Protein AF-0000000077116363 (afdb_homodimer)

Structure (mmCIF, N/CA/C/O backbone):
data_AF-0000000077116363-model_v1
#
loop_
_entity.id
_entity.type
_entity.pdbx_description
1 polymer 'DUF1772-domain-containing protein'
#
loop_
_atom_site.group_PDB
_atom_site.id
_atom_site.type_symbol
_atom_site.label_atom_id
_atom_site.label_alt_id
_atom_site.label_comp_id
_atom_site.label_asym_id
_atom_site.label_entity_id
_atom_site.label_seq_id
_atom_site.pdbx_PDB_ins_code
_atom_site.Cartn_x
_atom_site.Cartn_y
_atom_site.Cartn_z
_atom_site.occupancy
_atom_site.B_iso_or_equiv
_atom_site.auth_seq_id
_atom_site.auth_comp_id
_atom_site.auth_asym_id
_atom_site.auth_atom_id
_atom_site.pdbx_PDB_model_num
ATOM 1 N N . MET A 1 1 ? 3.951 34.719 5.312 1 43.94 1 MET A N 1
ATOM 2 C CA . MET A 1 1 ? 2.664 34.031 5.398 1 43.94 1 MET A CA 1
ATOM 3 C C . MET A 1 1 ? 2.502 33.031 4.254 1 43.94 1 MET A C 1
ATOM 5 O O . MET A 1 1 ? 2.084 31.906 4.473 1 43.94 1 MET A O 1
ATOM 9 N N . SER A 1 2 ? 2.832 33.5 2.879 1 48.09 2 SER A N 1
ATOM 10 C CA . SER A 1 2 ? 2.672 32.719 1.649 1 48.09 2 SER A CA 1
ATOM 11 C C . SER A 1 2 ? 3.658 31.562 1.592 1 48.09 2 SER A C 1
ATOM 13 O O . SER A 1 2 ? 3.285 30.453 1.234 1 48.09 2 SER A O 1
ATOM 15 N N . ASP A 1 3 ? 4.918 31.812 2.061 1 57.94 3 ASP A N 1
ATOM 16 C CA . ASP A 1 3 ? 5.965 30.797 2.041 1 57.94 3 ASP A CA 1
ATOM 17 C C . ASP A 1 3 ? 5.641 29.656 3 1 57.94 3 ASP A C 1
ATOM 19 O O . ASP A 1 3 ? 5.965 28.5 2.729 1 57.94 3 ASP A O 1
ATOM 23 N N . SER A 1 4 ? 4.656 30.016 3.807 1 80.69 4 SER A N 1
ATOM 24 C CA . SER A 1 4 ? 4.32 29.016 4.809 1 80.69 4 SER A CA 1
ATOM 25 C C . SER A 1 4 ? 3.287 28.031 4.277 1 80.69 4 SER A C 1
ATOM 27 O O . SER A 1 4 ? 3.398 26.828 4.504 1 80.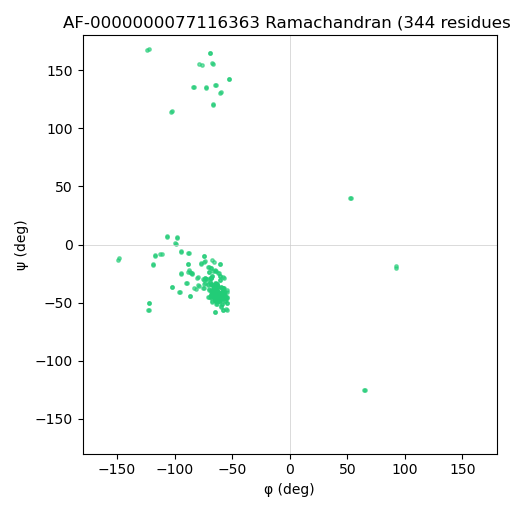69 4 SER A O 1
ATOM 29 N N . LEU A 1 5 ? 2.545 28.641 3.223 1 84.88 5 LEU A N 1
ATOM 30 C CA . LEU A 1 5 ? 1.514 27.766 2.676 1 84.88 5 LEU A CA 1
ATOM 31 C C . LEU A 1 5 ? 2.109 26.781 1.669 1 84.88 5 LEU A C 1
ATOM 33 O O . LEU A 1 5 ? 1.707 25.625 1.615 1 84.88 5 LEU A O 1
ATOM 37 N N . ILE A 1 6 ? 3.074 27.344 0.894 1 90.44 6 ILE A N 1
ATOM 38 C CA . ILE A 1 6 ? 3.725 26.5 -0.103 1 90.44 6 ILE A CA 1
ATOM 39 C C . ILE A 1 6 ? 4.48 25.359 0.592 1 90.44 6 ILE A C 1
ATOM 41 O O . ILE A 1 6 ? 4.359 24.203 0.207 1 90.44 6 ILE A O 1
ATOM 45 N N . VAL A 1 7 ? 5.176 25.672 1.621 1 92.81 7 VAL A N 1
ATOM 46 C CA . VAL A 1 7 ? 5.965 24.688 2.346 1 92.81 7 VAL A CA 1
ATOM 47 C C . VAL A 1 7 ? 5.035 23.656 2.986 1 92.81 7 VAL A C 1
ATOM 49 O O . VAL A 1 7 ? 5.293 22.453 2.924 1 92.81 7 VAL A O 1
ATOM 52 N N . LYS A 1 8 ? 3.943 24.109 3.52 1 92.94 8 LYS A N 1
ATOM 53 C CA . LYS A 1 8 ? 2.982 23.203 4.148 1 92.94 8 LYS A CA 1
ATOM 54 C C . LYS A 1 8 ? 2.344 22.281 3.121 1 92.94 8 LYS A C 1
ATOM 56 O O . LYS A 1 8 ? 2.168 21.094 3.381 1 92.94 8 LYS A O 1
ATOM 61 N N . SER A 1 9 ? 2.059 22.828 1.977 1 94.56 9 SER A N 1
ATOM 62 C CA . SER A 1 9 ? 1.445 22.016 0.923 1 94.56 9 SER A CA 1
ATOM 63 C C . SER A 1 9 ? 2.416 20.969 0.391 1 94.56 9 SER A C 1
ATOM 65 O O . SER A 1 9 ? 2.033 19.828 0.168 1 94.56 9 SER A O 1
ATOM 67 N N . VAL A 1 10 ? 3.615 21.375 0.184 1 96.38 10 VAL A N 1
ATOM 68 C CA . VAL A 1 10 ? 4.645 20.453 -0.289 1 96.38 10 VAL A CA 1
ATOM 69 C C . VAL A 1 10 ? 4.867 19.359 0.745 1 96.38 10 VAL A C 1
ATOM 71 O O . VAL A 1 10 ? 4.867 18.172 0.406 1 96.38 10 VAL A O 1
ATOM 74 N N . ALA A 1 11 ? 4.996 19.766 1.984 1 96.06 11 ALA A N 1
ATOM 75 C CA . ALA A 1 11 ? 5.199 18.797 3.059 1 96.06 11 ALA A CA 1
ATOM 76 C C . ALA A 1 11 ? 4.008 17.844 3.17 1 96.06 11 ALA A C 1
ATOM 78 O O . ALA A 1 11 ? 4.188 16.641 3.328 1 96.06 11 ALA A O 1
ATOM 79 N N . GLY A 1 12 ? 2.834 18.406 3.082 1 96.12 12 GLY A N 1
ATOM 80 C CA . GLY A 1 12 ? 1.642 17.578 3.131 1 96.12 12 GLY A CA 1
ATOM 81 C C . GLY A 1 12 ? 1.588 16.547 2.02 1 96.12 12 GLY A C 1
ATOM 82 O O . GLY A 1 12 ? 1.241 15.383 2.26 1 96.12 12 GLY A O 1
ATOM 83 N N . THR A 1 13 ? 1.919 16.953 0.844 1 97.44 13 THR A N 1
ATOM 84 C CA . THR A 1 13 ? 1.944 16.047 -0.296 1 97.44 13 THR A CA 1
ATOM 85 C C . THR A 1 13 ? 2.98 14.945 -0.085 1 97.44 13 THR A C 1
ATOM 87 O O . THR A 1 13 ? 2.707 13.773 -0.346 1 97.44 13 THR A O 1
ATOM 90 N N . CYS A 1 14 ? 4.113 15.32 0.413 1 98.44 14 CYS A N 1
ATOM 91 C CA . CYS A 1 14 ? 5.18 14.352 0.625 1 98.44 14 CYS A CA 1
ATOM 92 C C . CYS A 1 14 ? 4.809 13.367 1.728 1 98.44 14 CYS A C 1
ATOM 94 O O . CYS A 1 14 ? 5.188 12.195 1.672 1 98.44 14 CYS A O 1
ATOM 96 N N . ILE A 1 15 ? 4.094 13.812 2.695 1 98.25 15 ILE A N 1
ATOM 97 C CA . ILE A 1 15 ? 3.588 12.93 3.738 1 98.25 15 ILE A CA 1
ATOM 98 C C . ILE A 1 15 ? 2.66 11.883 3.123 1 98.25 15 ILE A C 1
ATOM 100 O O . ILE A 1 15 ? 2.754 10.695 3.445 1 98.25 15 ILE A O 1
ATOM 104 N N . THR A 1 16 ? 1.828 12.32 2.219 1 98.38 16 THR A N 1
ATOM 105 C CA . THR A 1 16 ? 0.95 11.414 1.49 1 98.38 16 THR A CA 1
ATOM 106 C C . THR A 1 16 ? 1.761 10.359 0.741 1 98.38 16 THR A C 1
ATOM 108 O O . THR A 1 16 ? 1.472 9.164 0.833 1 98.38 16 THR A O 1
ATOM 111 N N . PHE A 1 17 ? 2.779 10.82 0.066 1 98.5 17 PHE A N 1
ATOM 112 C CA . PHE A 1 17 ? 3.646 9.898 -0.653 1 98.5 17 PHE A CA 1
ATOM 113 C C . PHE A 1 17 ? 4.242 8.867 0.296 1 98.5 17 PHE A C 1
ATOM 115 O O . PHE A 1 17 ? 4.258 7.672 -0.01 1 98.5 17 PHE A O 1
ATOM 122 N N . SER A 1 18 ? 4.699 9.32 1.395 1 98.75 18 SER A N 1
ATOM 123 C CA . SER A 1 18 ? 5.379 8.453 2.355 1 98.75 18 SER A CA 1
ATOM 124 C C . SER A 1 18 ? 4.473 7.316 2.816 1 98.75 18 SER A C 1
ATOM 126 O O . SER A 1 18 ? 4.883 6.156 2.828 1 98.75 18 SER A O 1
ATOM 128 N N . PHE A 1 19 ? 3.258 7.605 3.102 1 98.69 19 PHE A N 1
ATOM 129 C CA . PHE A 1 19 ? 2.418 6.57 3.697 1 98.69 19 PHE A CA 1
ATOM 130 C C . PHE A 1 19 ? 1.791 5.695 2.621 1 98.69 19 PHE A C 1
ATOM 132 O O . PHE A 1 19 ? 1.505 4.52 2.857 1 98.69 19 PHE A O 1
ATOM 139 N N . ILE A 1 20 ? 1.629 6.203 1.376 1 98.56 20 ILE A N 1
ATOM 140 C CA . ILE A 1 20 ? 1.273 5.34 0.253 1 98.56 20 ILE A CA 1
ATOM 141 C C . ILE A 1 20 ? 2.373 4.309 0.026 1 98.56 20 ILE A C 1
ATOM 143 O O . ILE A 1 20 ? 2.09 3.123 -0.173 1 98.56 20 ILE A O 1
ATOM 147 N N . LEU A 1 21 ? 3.615 4.785 0.098 1 98.44 21 LEU A N 1
ATOM 148 C CA . LEU A 1 21 ? 4.75 3.883 -0.065 1 98.44 21 LEU A CA 1
ATOM 149 C C . LEU A 1 21 ? 4.773 2.834 1.041 1 98.44 21 LEU A C 1
ATOM 151 O O . LEU A 1 21 ? 5.07 1.664 0.786 1 98.44 21 LEU A O 1
ATOM 155 N N . ALA A 1 22 ? 4.473 3.24 2.238 1 98.19 22 ALA A N 1
ATOM 156 C CA . ALA A 1 22 ? 4.422 2.295 3.352 1 98.19 22 ALA A CA 1
ATOM 157 C C . ALA A 1 22 ? 3.365 1.22 3.111 1 98.19 22 ALA A C 1
ATOM 159 O O . ALA A 1 22 ? 3.605 0.037 3.369 1 98.19 22 ALA A O 1
ATOM 160 N N . GLY A 1 23 ? 2.189 1.608 2.629 1 97.44 23 GLY A N 1
ATOM 161 C CA . GLY A 1 23 ? 1.148 0.644 2.309 1 97.44 23 GLY A CA 1
ATOM 162 C C . GLY A 1 23 ? 1.577 -0.374 1.27 1 97.44 23 GLY A C 1
ATOM 163 O O . GLY A 1 23 ? 1.266 -1.561 1.391 1 97.44 23 GLY A O 1
ATOM 164 N N . ASN A 1 24 ? 2.234 0.146 0.275 1 97.25 24 ASN A N 1
ATOM 165 C CA . ASN A 1 24 ? 2.768 -0.75 -0.746 1 97.25 24 ASN A CA 1
ATOM 166 C C . ASN A 1 24 ? 3.754 -1.753 -0.153 1 97.25 24 ASN A C 1
ATOM 168 O O . ASN A 1 24 ? 3.688 -2.947 -0.453 1 97.25 24 ASN A O 1
ATOM 172 N N . ALA A 1 25 ? 4.664 -1.234 0.645 1 97.06 25 ALA A N 1
ATOM 173 C CA . ALA A 1 25 ? 5.711 -2.086 1.201 1 97.06 25 ALA A CA 1
ATOM 174 C C . ALA A 1 25 ? 5.121 -3.162 2.107 1 97.06 25 ALA A C 1
ATOM 176 O O . ALA A 1 25 ? 5.535 -4.324 2.055 1 97.06 25 ALA A O 1
ATOM 177 N N . ILE A 1 26 ? 4.164 -2.824 2.887 1 97 26 ILE A N 1
ATOM 178 C CA . ILE A 1 26 ? 3.486 -3.789 3.742 1 97 26 ILE A CA 1
ATOM 179 C C . ILE A 1 26 ? 2.822 -4.863 2.885 1 97 26 ILE A C 1
ATOM 181 O O . ILE A 1 26 ? 2.988 -6.059 3.137 1 97 26 ILE A O 1
ATOM 185 N N . THR A 1 27 ? 2.127 -4.434 1.905 1 96.75 27 THR A N 1
ATOM 186 C CA . THR A 1 27 ? 1.36 -5.34 1.059 1 96.75 27 THR A CA 1
ATOM 187 C C . THR A 1 27 ? 2.285 -6.305 0.323 1 96.75 27 THR A C 1
ATOM 189 O O . THR A 1 27 ? 2.014 -7.508 0.26 1 96.75 27 THR A O 1
ATOM 192 N N . GLN A 1 28 ? 3.367 -5.781 -0.164 1 96.88 28 GLN A N 1
ATOM 193 C CA . GLN A 1 28 ? 4.273 -6.617 -0.944 1 96.88 28 GLN A CA 1
ATOM 194 C C . GLN A 1 28 ? 4.941 -7.672 -0.066 1 96.88 28 GLN A C 1
ATOM 196 O O . GLN A 1 28 ? 4.977 -8.852 -0.42 1 96.88 28 GLN A O 1
ATOM 201 N N . SER A 1 29 ? 5.391 -7.293 1.122 1 97.44 29 SER A N 1
ATOM 202 C CA . SER A 1 29 ? 6.172 -8.203 1.955 1 97.44 29 SER A CA 1
ATOM 203 C C . SER A 1 29 ? 5.27 -9.188 2.693 1 97.44 29 SER A C 1
ATOM 205 O O . SER A 1 29 ? 5.66 -10.328 2.939 1 97.44 29 SER A O 1
ATOM 207 N N . TYR A 1 30 ? 4.074 -8.789 2.955 1 96.81 30 TYR A N 1
ATOM 208 C CA . TYR A 1 30 ? 3.314 -9.617 3.889 1 96.81 30 TYR A CA 1
ATOM 209 C C . TYR A 1 30 ? 2.08 -10.203 3.215 1 96.81 30 TYR A C 1
ATOM 211 O O . TYR A 1 30 ? 1.384 -11.039 3.801 1 96.81 30 TYR A O 1
ATOM 219 N N . MET A 1 31 ? 1.762 -9.781 2.045 1 96.5 31 MET A N 1
ATOM 220 C CA . MET A 1 31 ? 0.615 -10.344 1.338 1 96.5 31 MET A CA 1
ATOM 221 C C . MET A 1 31 ? 1.032 -10.906 -0.017 1 96.5 31 MET A C 1
ATOM 223 O O . MET A 1 31 ? 0.902 -12.102 -0.265 1 96.5 31 MET A O 1
ATOM 227 N N . THR A 1 32 ? 1.656 -10.07 -0.873 1 97 32 THR A N 1
ATOM 228 C CA . THR A 1 32 ? 1.957 -10.445 -2.248 1 97 32 THR A CA 1
ATOM 229 C C . THR A 1 32 ? 2.963 -11.594 -2.285 1 97 32 THR A C 1
ATOM 231 O O . THR A 1 32 ? 2.672 -12.664 -2.82 1 97 32 THR A O 1
ATOM 234 N N . VAL A 1 33 ? 4.129 -11.406 -1.691 1 97.88 33 VAL A N 1
ATOM 235 C CA . VAL A 1 33 ? 5.195 -12.398 -1.802 1 97.88 33 VAL A CA 1
ATOM 236 C C . VAL A 1 33 ? 4.754 -13.703 -1.142 1 97.88 33 VAL A C 1
ATOM 238 O O . VAL A 1 33 ? 4.867 -14.781 -1.739 1 97.88 33 VAL A O 1
ATOM 241 N N . PRO A 1 34 ? 4.176 -13.648 0.05 1 97.5 34 PRO A N 1
ATOM 242 C CA . PRO A 1 34 ? 3.691 -14.906 0.624 1 97.5 34 PRO A CA 1
ATOM 243 C C . PRO A 1 34 ? 2.676 -15.609 -0.274 1 97.5 34 PRO A C 1
ATOM 245 O O . PRO A 1 34 ? 2.67 -16.844 -0.358 1 97.5 34 PRO A O 1
ATOM 248 N N . SER A 1 35 ? 1.832 -14.898 -0.929 1 97.5 35 SER A N 1
ATOM 249 C CA . SER A 1 35 ? 0.84 -15.516 -1.806 1 97.5 35 SER A CA 1
ATOM 250 C C . SER A 1 35 ? 1.503 -16.203 -2.99 1 97.5 35 SER A C 1
ATOM 252 O O . SER A 1 35 ? 1.078 -17.297 -3.398 1 97.5 35 SER A O 1
ATOM 254 N N . LEU A 1 36 ? 2.529 -15.648 -3.508 1 97.94 36 LEU A N 1
ATOM 255 C CA . LEU A 1 36 ? 3.23 -16.219 -4.648 1 97.94 36 LEU A CA 1
ATOM 256 C C . LEU A 1 36 ? 3.977 -17.484 -4.242 1 97.94 36 LEU A C 1
ATOM 258 O O . LEU A 1 36 ? 4.195 -18.375 -5.07 1 97.94 36 LEU A O 1
ATOM 262 N N . LEU A 1 37 ? 4.285 -17.594 -2.947 1 98.12 37 LEU A N 1
ATOM 263 C CA . LEU A 1 37 ? 5.156 -18.672 -2.502 1 98.12 37 LEU A CA 1
ATOM 264 C C . LEU A 1 37 ? 4.355 -19.75 -1.766 1 98.12 37 LEU A C 1
ATOM 266 O O . LEU A 1 37 ? 4.93 -20.688 -1.213 1 98.12 37 LEU A O 1
ATOM 270 N N . VAL A 1 38 ? 3.1 -19.562 -1.795 1 97.25 38 VAL A N 1
ATOM 271 C CA . VAL A 1 38 ? 2.279 -20.516 -1.049 1 97.25 38 VAL A CA 1
ATOM 272 C C . VAL A 1 38 ? 2.504 -21.922 -1.587 1 97.25 38 VAL A C 1
ATOM 274 O O . VAL A 1 38 ? 2.539 -22.141 -2.801 1 97.25 38 VAL A O 1
ATOM 277 N N . ASP A 1 39 ? 2.766 -22.938 -0.727 1 96.25 39 ASP A N 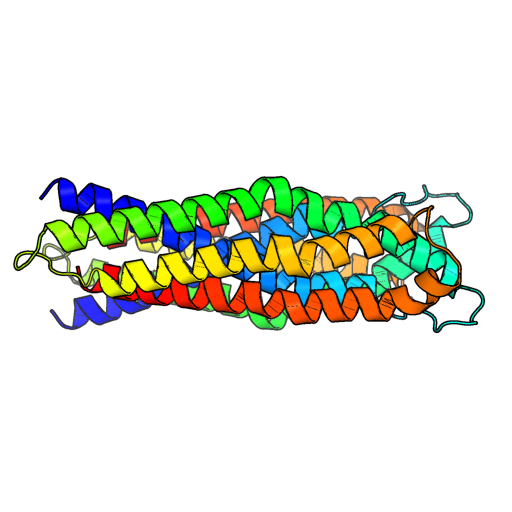1
ATOM 278 C CA . ASP A 1 39 ? 2.965 -24.344 -1.073 1 96.25 39 ASP A CA 1
ATOM 279 C C . ASP A 1 39 ? 4.023 -24.484 -2.164 1 96.25 39 ASP A C 1
ATOM 281 O O . ASP A 1 39 ? 3.84 -25.266 -3.109 1 96.25 39 ASP A O 1
ATOM 285 N N . PHE A 1 40 ? 5.027 -23.75 -2.082 1 97.62 40 PHE A N 1
ATOM 286 C CA . PHE A 1 40 ? 6.09 -23.797 -3.08 1 97.62 40 PHE A CA 1
ATOM 287 C C . PHE A 1 40 ? 6.82 -25.141 -3.018 1 97.62 40 PHE A C 1
ATOM 289 O O . PHE A 1 40 ? 7.391 -25.484 -1.981 1 97.62 40 PHE A O 1
ATOM 296 N N . PRO A 1 41 ? 6.836 -25.891 -4.07 1 96.94 41 PRO A N 1
ATOM 297 C CA . PRO A 1 41 ? 7.492 -27.203 -4.043 1 96.94 41 PRO A CA 1
ATOM 298 C C . PRO A 1 41 ? 9 -27.094 -3.82 1 96.94 41 PRO A C 1
ATOM 300 O O . PRO A 1 41 ? 9.648 -26.203 -4.363 1 96.94 41 PRO A O 1
ATOM 303 N N . PRO A 1 42 ? 9.5 -27.953 -2.988 1 96.06 42 PRO A N 1
ATOM 304 C CA . PRO A 1 42 ? 10.945 -27.906 -2.742 1 96.06 42 PRO A CA 1
ATOM 305 C C . PRO A 1 42 ? 11.773 -28.297 -3.963 1 96.06 42 PRO A C 1
ATOM 307 O O . PRO A 1 42 ? 11.273 -29 -4.852 1 96.06 42 PRO A O 1
ATOM 310 N N . PRO A 1 43 ? 12.992 -27.812 -3.986 1 95 43 PRO A N 1
ATOM 311 C CA . PRO A 1 43 ? 13.875 -28.219 -5.078 1 95 43 PRO A CA 1
ATOM 312 C C . PRO A 1 43 ? 13.969 -29.734 -5.23 1 95 43 PRO A C 1
ATOM 314 O O . PRO A 1 43 ? 14.008 -30.469 -4.23 1 95 43 PRO A O 1
ATOM 317 N N . GLY A 1 44 ? 14.031 -30.219 -6.406 1 92.12 44 GLY A N 1
ATOM 318 C CA . GLY A 1 44 ? 14.117 -31.656 -6.66 1 92.12 44 GLY A CA 1
ATOM 319 C C . GLY A 1 44 ? 12.758 -32.312 -6.867 1 92.12 44 GLY A C 1
ATOM 320 O O . GLY A 1 44 ? 12.664 -33.406 -7.414 1 92.12 44 GLY A O 1
ATOM 321 N N . SER A 1 45 ? 11.68 -31.609 -6.406 1 94.38 45 SER A N 1
ATOM 322 C CA . SER A 1 45 ? 10.336 -32.156 -6.613 1 94.38 45 SER A CA 1
ATOM 323 C C . SER A 1 45 ? 9.859 -31.906 -8.047 1 94.38 45 SER A C 1
ATOM 325 O O . SER A 1 45 ? 10.359 -31.016 -8.727 1 94.38 45 SER A O 1
ATOM 327 N N . PRO A 1 46 ? 8.953 -32.688 -8.586 1 92.69 46 PRO A N 1
ATOM 328 C CA . PRO A 1 46 ? 8.523 -32.656 -9.984 1 92.69 46 PRO A CA 1
ATOM 329 C C . PRO A 1 46 ? 7.914 -31.312 -10.367 1 92.69 46 PRO A C 1
ATOM 331 O O . PRO A 1 46 ? 8.07 -30.859 -11.508 1 92.69 46 PRO A O 1
ATOM 334 N N . ASP A 1 47 ? 7.293 -30.625 -9.461 1 93.88 47 ASP A N 1
ATOM 335 C CA . ASP A 1 47 ? 6.559 -29.406 -9.828 1 93.88 47 ASP A CA 1
ATOM 336 C C . ASP A 1 47 ? 7.383 -28.156 -9.523 1 93.88 47 ASP A C 1
ATOM 338 O O . ASP A 1 47 ? 6.938 -27.047 -9.781 1 93.88 47 ASP A O 1
ATOM 342 N N . HIS A 1 48 ? 8.562 -28.312 -9.039 1 96.38 48 HIS A N 1
ATOM 343 C CA . HIS A 1 48 ? 9.352 -27.172 -8.586 1 96.38 48 HIS A CA 1
ATOM 344 C C . HIS A 1 48 ? 9.695 -26.234 -9.75 1 96.38 48 HIS A C 1
ATOM 346 O O . HIS A 1 48 ? 9.5 -25.031 -9.664 1 96.38 48 HIS A O 1
ATOM 352 N N . LYS A 1 49 ? 10.188 -26.844 -10.805 1 95.69 49 LYS A N 1
ATOM 353 C CA . LYS A 1 49 ? 10.602 -26.047 -11.961 1 95.69 49 LYS A CA 1
ATOM 354 C C . LYS A 1 49 ? 9.438 -25.25 -12.523 1 95.69 49 LYS A C 1
ATOM 356 O O . LYS A 1 49 ? 9.586 -24.062 -12.828 1 95.69 49 LYS A O 1
ATOM 361 N N . THR A 1 50 ? 8.305 -25.906 -12.641 1 94.62 50 THR A N 1
ATOM 362 C CA . THR A 1 50 ? 7.125 -25.234 -13.188 1 94.62 50 THR A CA 1
ATOM 363 C C . THR A 1 50 ? 6.707 -24.062 -12.305 1 94.62 50 THR A C 1
ATOM 365 O O . THR A 1 50 ? 6.406 -22.984 -12.812 1 94.62 50 THR A O 1
ATOM 368 N N . ARG A 1 51 ? 6.758 -24.266 -11.055 1 96.75 51 ARG A N 1
ATOM 369 C CA . ARG A 1 51 ? 6.359 -23.219 -10.117 1 96.75 51 ARG A CA 1
ATOM 370 C C . ARG A 1 51 ? 7.375 -22.078 -10.109 1 96.75 51 ARG A C 1
ATOM 372 O O . ARG A 1 51 ? 7 -20.906 -10.008 1 96.75 51 ARG A O 1
ATOM 379 N N . ALA A 1 52 ? 8.617 -22.406 -10.188 1 97.94 52 ALA A N 1
ATOM 380 C CA . ALA A 1 52 ? 9.656 -21.375 -10.234 1 97.94 52 ALA A CA 1
ATOM 381 C C . ALA A 1 52 ? 9.531 -20.531 -11.492 1 97.94 52 ALA A C 1
ATOM 383 O O . ALA A 1 52 ? 9.672 -19.297 -11.43 1 97.94 52 ALA A O 1
ATOM 384 N N . ARG A 1 53 ? 9.281 -21.125 -12.578 1 97.06 53 ARG A N 1
ATOM 385 C CA . ARG A 1 53 ? 9.109 -20.391 -13.836 1 97.06 53 ARG A CA 1
ATOM 386 C C . ARG A 1 53 ? 7.863 -19.516 -13.781 1 97.06 53 ARG A C 1
ATOM 388 O O . ARG A 1 53 ? 7.855 -18.406 -14.32 1 97.06 53 ARG A O 1
ATOM 395 N N . LEU A 1 54 ? 6.812 -20.047 -13.164 1 97.12 54 LEU A N 1
ATOM 396 C CA . LEU A 1 54 ? 5.625 -19.219 -12.977 1 97.12 54 LEU A CA 1
ATOM 397 C C . LEU A 1 54 ? 5.941 -17.984 -12.141 1 97.12 54 LEU A C 1
ATOM 399 O O . LEU A 1 54 ? 5.52 -16.875 -12.469 1 97.12 54 LEU A O 1
ATOM 403 N N . LEU A 1 55 ? 6.676 -18.203 -11.094 1 98 55 LEU A N 1
ATOM 404 C CA . LEU A 1 55 ? 7.098 -17.078 -10.266 1 98 55 LEU A CA 1
ATOM 405 C C . LEU A 1 55 ? 7.824 -16.031 -11.109 1 98 55 LEU A C 1
ATOM 407 O O . LEU A 1 55 ? 7.578 -14.828 -10.961 1 98 55 LEU A O 1
ATOM 411 N N . GLY A 1 56 ? 8.672 -16.469 -11.922 1 97.88 56 GLY A N 1
ATOM 412 C CA . GLY A 1 56 ? 9.383 -15.57 -12.812 1 97.88 56 GLY A CA 1
ATOM 413 C C . GLY A 1 56 ? 8.461 -14.766 -13.711 1 97.88 56 GLY A C 1
ATOM 414 O O . GLY A 1 56 ? 8.719 -13.586 -13.969 1 97.88 56 GLY A O 1
ATOM 415 N N . ARG A 1 57 ? 7.441 -15.375 -14.172 1 97.12 57 ARG A N 1
ATOM 416 C CA . ARG A 1 57 ? 6.488 -14.688 -15.039 1 97.12 57 ARG A CA 1
ATOM 417 C C . ARG A 1 57 ? 5.613 -13.727 -14.242 1 97.12 57 ARG A C 1
ATOM 419 O O . ARG A 1 57 ? 5.156 -12.711 -14.766 1 97.12 57 ARG A O 1
ATOM 426 N N . GLN A 1 58 ? 5.379 -14.039 -13.055 1 97.56 58 GLN A N 1
ATOM 427 C CA . GLN A 1 58 ? 4.551 -13.219 -12.18 1 97.56 58 GLN A CA 1
ATOM 428 C C . GLN A 1 58 ? 5.301 -11.961 -11.742 1 97.56 58 GLN A C 1
ATOM 430 O O . GLN A 1 58 ? 4.699 -10.891 -11.609 1 97.56 58 GLN A O 1
ATOM 435 N N . TRP A 1 59 ? 6.531 -12.109 -11.594 1 97.06 59 TRP A N 1
ATOM 436 C CA . TRP A 1 59 ? 7.316 -11.133 -10.844 1 97.06 59 TRP A CA 1
ATOM 437 C C . TRP A 1 59 ? 7.344 -9.789 -11.562 1 97.06 59 TRP A C 1
ATOM 439 O O . TRP A 1 59 ? 7.262 -8.734 -10.922 1 97.06 59 TRP A O 1
ATOM 449 N N . PRO A 1 60 ? 7.449 -9.656 -12.883 1 95.06 60 PRO A N 1
ATOM 450 C CA . PRO A 1 60 ? 7.453 -8.344 -13.539 1 95.06 60 PRO A CA 1
ATOM 451 C C . PRO A 1 60 ? 6.195 -7.531 -13.234 1 95.06 60 PRO A C 1
ATOM 453 O O . PRO A 1 60 ? 6.246 -6.301 -13.203 1 95.06 60 PRO A O 1
ATOM 456 N N . LEU A 1 61 ? 5.137 -8.195 -12.977 1 94.19 61 LEU A N 1
ATOM 457 C CA . LEU A 1 61 ? 3.889 -7.5 -12.672 1 94.19 61 LEU A CA 1
ATOM 458 C C . LEU A 1 61 ? 3.898 -6.961 -11.242 1 94.19 61 LEU A C 1
ATOM 460 O O . LEU A 1 61 ? 3.092 -6.098 -10.898 1 94.19 61 LEU A O 1
ATOM 464 N N . CYS A 1 62 ? 4.789 -7.449 -10.453 1 91.62 62 CYS A N 1
ATOM 465 C CA . CYS A 1 62 ? 4.938 -6.992 -9.078 1 91.62 62 CYS A CA 1
ATOM 466 C C . CYS A 1 62 ? 5.852 -5.773 -9 1 91.62 62 CYS A C 1
ATOM 468 O O . CYS A 1 62 ? 5.809 -5.0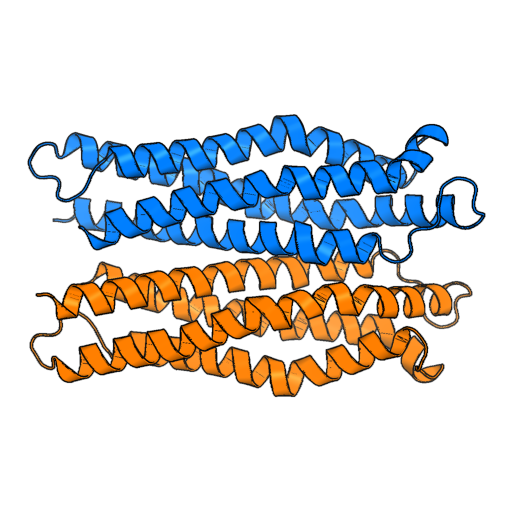2 -8.031 1 91.62 62 CYS A O 1
ATOM 470 N N . TRP A 1 63 ? 6.711 -5.629 -10 1 87.38 63 TRP A N 1
ATOM 471 C CA . TRP A 1 63 ? 7.664 -4.547 -9.773 1 87.38 63 TRP A CA 1
ATOM 472 C C . TRP A 1 63 ? 7.539 -3.479 -10.852 1 87.38 63 TRP A C 1
ATOM 474 O O . TRP A 1 63 ? 7.996 -2.348 -10.68 1 87.38 63 TRP A O 1
ATOM 484 N N . THR A 1 64 ? 6.914 -3.754 -11.992 1 84.06 64 THR A N 1
ATOM 485 C CA . THR A 1 64 ? 6.777 -2.756 -13.047 1 84.06 64 THR A CA 1
ATOM 486 C C . THR A 1 64 ? 5.992 -1.545 -12.547 1 84.06 64 THR A C 1
ATOM 488 O O . THR A 1 64 ? 6.406 -0.402 -12.75 1 84.06 64 THR A O 1
ATOM 491 N N . VAL A 1 65 ? 4.891 -1.78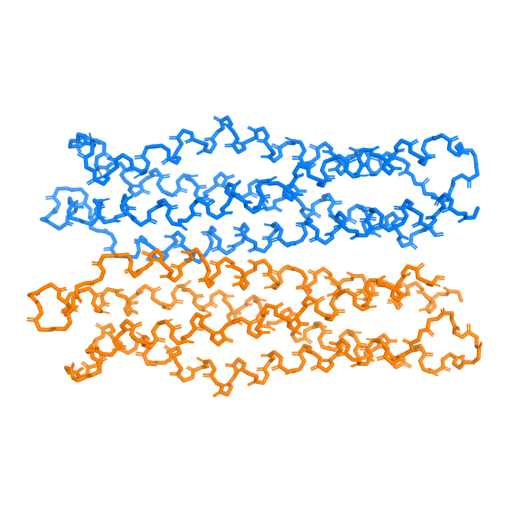3 -11.844 1 83.5 65 VAL A N 1
ATOM 492 C CA . VAL A 1 65 ? 4.117 -0.688 -11.266 1 83.5 65 VAL A CA 1
ATOM 493 C C . VAL A 1 65 ? 4.953 0.039 -10.219 1 83.5 65 VAL A C 1
ATOM 495 O O . VAL A 1 65 ? 4.859 1.261 -10.078 1 83.5 65 VAL A O 1
ATOM 498 N N . GLY A 1 66 ? 5.773 -0.673 -9.547 1 80.5 66 GLY A N 1
ATOM 499 C CA . GLY A 1 66 ? 6.707 -0.069 -8.609 1 80.5 66 GLY A CA 1
ATOM 500 C C . GLY A 1 66 ? 7.645 0.932 -9.258 1 80.5 66 GLY A C 1
ATOM 501 O O . GLY A 1 66 ? 7.793 2.057 -8.773 1 80.5 66 GLY A O 1
ATOM 502 N N . ASN A 1 67 ? 8.125 0.567 -10.336 1 82.12 67 ASN A N 1
ATOM 503 C CA . ASN A 1 67 ? 9.078 1.403 -11.055 1 82.12 67 ASN A CA 1
ATOM 504 C C . ASN A 1 67 ? 8.398 2.602 -11.711 1 82.12 67 ASN A C 1
ATOM 506 O O . ASN A 1 67 ? 8.992 3.678 -11.812 1 82.12 67 ASN A O 1
ATOM 510 N N . GLN A 1 68 ? 7.172 2.432 -12.055 1 85.44 68 GLN A N 1
ATOM 511 C CA . GLN A 1 68 ? 6.488 3.467 -12.82 1 85.44 68 GLN A CA 1
ATOM 512 C C . GLN A 1 68 ? 5.707 4.41 -11.914 1 85.44 68 GLN A C 1
ATOM 514 O O . GLN A 1 68 ? 5.438 5.555 -12.281 1 85.44 68 GLN A O 1
ATOM 519 N N . PHE A 1 69 ? 5.344 3.961 -10.797 1 87.94 69 PHE A N 1
ATOM 520 C CA . PHE A 1 69 ? 4.496 4.789 -9.953 1 87.94 69 PHE A CA 1
ATOM 521 C C . PHE A 1 69 ? 5.156 5.031 -8.602 1 87.94 69 PHE A C 1
ATOM 523 O O . PHE A 1 69 ? 5.312 6.176 -8.172 1 87.94 69 PHE A O 1
ATOM 530 N N . PHE A 1 70 ? 5.613 4.043 -7.926 1 91.88 70 PHE A N 1
ATOM 531 C CA . PHE A 1 70 ? 6.07 4.176 -6.547 1 91.88 70 PHE A CA 1
ATOM 532 C C . PHE A 1 70 ? 7.465 4.781 -6.496 1 91.88 70 PHE A C 1
ATOM 534 O O . PHE A 1 70 ? 7.773 5.566 -5.598 1 91.88 70 PHE A O 1
ATOM 541 N N . ARG A 1 71 ? 8.328 4.469 -7.453 1 91.44 71 ARG A N 1
ATOM 542 C CA . ARG A 1 71 ? 9.656 5.066 -7.473 1 91.44 71 ARG A CA 1
ATOM 543 C C . ARG A 1 71 ? 9.578 6.574 -7.703 1 91.44 71 ARG A C 1
ATOM 545 O O . ARG A 1 71 ? 10.18 7.352 -6.961 1 91.44 71 ARG A O 1
ATOM 552 N N . PRO A 1 72 ? 8.82 6.969 -8.648 1 93.94 72 PRO A N 1
ATOM 553 C CA . PRO A 1 72 ? 8.688 8.414 -8.828 1 93.94 72 PRO A CA 1
ATOM 554 C C . PRO A 1 72 ? 8.141 9.117 -7.59 1 93.94 72 PRO A C 1
ATOM 556 O O . PRO A 1 72 ? 8.594 10.219 -7.25 1 93.94 72 PRO A O 1
ATOM 559 N N . ILE A 1 73 ? 7.18 8.539 -6.934 1 95.12 73 ILE A N 1
ATOM 560 C CA . ILE A 1 73 ? 6.621 9.25 -5.785 1 95.12 73 ILE A CA 1
ATOM 561 C C . ILE A 1 73 ? 7.645 9.297 -4.656 1 95.12 73 ILE A C 1
ATOM 563 O O . ILE A 1 73 ? 7.676 10.25 -3.877 1 95.12 73 ILE A O 1
ATOM 567 N N . SER A 1 74 ? 8.477 8.273 -4.555 1 96.19 74 SER A N 1
ATOM 568 C CA . SER A 1 74 ? 9.57 8.328 -3.586 1 96.19 74 SER A CA 1
ATOM 569 C C . SER A 1 74 ? 10.547 9.445 -3.926 1 96.19 74 SER A C 1
ATOM 571 O O . SER A 1 74 ? 11 10.172 -3.041 1 96.19 74 SER A O 1
ATOM 573 N N . THR A 1 75 ? 10.875 9.609 -5.156 1 97.19 75 THR A N 1
ATOM 574 C CA . THR A 1 75 ? 11.781 10.656 -5.617 1 97.19 75 THR A CA 1
ATOM 575 C C . THR A 1 75 ? 11.188 12.039 -5.352 1 97.19 75 THR A C 1
ATOM 577 O O . THR A 1 75 ? 11.875 12.93 -4.863 1 97.19 75 THR A O 1
ATOM 580 N N . LEU A 1 76 ? 9.945 12.164 -5.664 1 98 76 LEU A N 1
ATOM 581 C CA . LEU A 1 76 ? 9.266 13.422 -5.391 1 98 76 LEU A CA 1
ATOM 582 C C . LEU A 1 76 ? 9.219 13.703 -3.895 1 98 76 LEU A C 1
ATOM 584 O O . LEU A 1 76 ? 9.289 14.859 -3.471 1 98 76 LEU A O 1
ATOM 588 N N . GLY A 1 77 ? 9.078 12.617 -3.107 1 98.38 77 GLY A N 1
ATOM 589 C CA . GLY A 1 77 ? 9.172 12.773 -1.665 1 98.38 77 GLY A CA 1
ATOM 590 C C . GLY A 1 77 ? 10.516 13.305 -1.21 1 98.38 77 GLY A C 1
ATOM 591 O O . GLY A 1 77 ? 10.578 14.227 -0.387 1 98.38 77 GLY A O 1
ATOM 592 N N . PHE A 1 78 ? 11.578 12.781 -1.75 1 98.75 78 PHE A N 1
ATOM 593 C CA . PHE A 1 78 ? 12.93 13.234 -1.44 1 98.75 78 PHE A CA 1
ATOM 594 C C . PHE A 1 78 ? 13.094 14.711 -1.774 1 98.75 78 PHE A C 1
ATOM 596 O O . PHE A 1 78 ? 13.469 15.508 -0.915 1 98.75 78 PHE A O 1
ATOM 603 N N . LEU A 1 79 ? 12.719 15.07 -2.98 1 98.75 79 LEU A N 1
ATOM 604 C CA . LEU A 1 79 ? 12.891 16.438 -3.447 1 98.75 79 LEU A CA 1
ATOM 605 C C . LEU A 1 79 ? 11.984 17.391 -2.672 1 98.75 79 LEU A C 1
ATOM 607 O O . LEU A 1 79 ? 12.398 18.516 -2.332 1 98.75 79 LEU A O 1
ATOM 611 N N . GLY A 1 80 ? 10.781 16.969 -2.42 1 98.56 80 GLY A N 1
ATOM 612 C CA . GLY A 1 80 ? 9.844 17.812 -1.684 1 98.56 80 GLY A CA 1
ATOM 613 C C . GLY A 1 80 ? 10.281 18.078 -0.253 1 98.56 80 GLY A C 1
ATOM 614 O O . GLY A 1 80 ? 10.211 19.203 0.224 1 98.56 80 GLY A O 1
ATOM 615 N N . TYR A 1 81 ? 10.68 17 0.449 1 98.44 81 TYR A N 1
ATOM 616 C CA . TYR A 1 81 ? 11.148 17.172 1.817 1 98.44 81 TYR A CA 1
ATOM 617 C C . TYR A 1 81 ? 12.406 18.031 1.852 1 98.44 81 TYR A C 1
ATOM 619 O O . TYR A 1 81 ? 12.602 18.828 2.775 1 98.44 81 TYR A O 1
ATOM 627 N N . ALA A 1 82 ? 13.32 17.828 0.899 1 98.56 82 ALA A N 1
ATOM 628 C CA . ALA A 1 82 ? 14.516 18.656 0.813 1 98.56 82 ALA A CA 1
ATOM 629 C C . ALA A 1 82 ? 14.156 20.125 0.628 1 98.56 82 ALA A C 1
ATOM 631 O O . ALA A 1 82 ? 14.727 21 1.288 1 98.56 82 ALA A O 1
ATOM 632 N N . TYR A 1 83 ? 13.281 20.359 -0.228 1 98 83 TYR A N 1
ATOM 633 C CA . TYR A 1 83 ? 12.812 21.719 -0.453 1 98 83 TYR A CA 1
ATOM 634 C C . TYR A 1 83 ? 12.219 22.312 0.821 1 98 83 TYR A C 1
ATOM 636 O O . TYR A 1 83 ? 12.531 23.453 1.189 1 98 83 TYR A O 1
ATOM 644 N N . ALA A 1 84 ? 11.266 21.594 1.419 1 96.12 84 ALA A N 1
ATOM 645 C CA . ALA A 1 84 ? 10.641 22.078 2.648 1 96.12 84 ALA A CA 1
ATOM 646 C C . ALA A 1 84 ? 11.688 22.375 3.719 1 96.12 84 ALA A C 1
ATOM 648 O O . ALA A 1 84 ? 11.625 23.406 4.379 1 96.12 84 ALA A O 1
ATOM 649 N N . GLY A 1 85 ? 12.633 21.406 3.885 1 95.88 85 GLY A N 1
ATOM 650 C CA . GLY A 1 85 ? 13.695 21.641 4.848 1 95.88 85 GLY A CA 1
ATOM 651 C C . GLY A 1 85 ? 14.516 22.875 4.547 1 95.88 85 GLY A C 1
ATOM 652 O O . GLY A 1 85 ? 14.812 23.656 5.453 1 95.88 85 GLY A O 1
ATOM 653 N N . PHE A 1 86 ? 14.828 23.078 3.359 1 96.12 86 PHE A N 1
ATOM 654 C CA . PHE A 1 86 ? 15.609 24.234 2.943 1 96.12 86 PHE A CA 1
ATOM 655 C C . PHE A 1 86 ? 14.836 25.531 3.186 1 96.12 86 PHE A C 1
ATOM 657 O O . PHE A 1 86 ? 15.406 26.516 3.645 1 96.12 86 PHE A O 1
ATOM 664 N N . SER A 1 87 ? 13.609 25.562 2.814 1 94.25 87 SER A N 1
ATOM 665 C CA . SER A 1 87 ? 12.758 26.734 3.006 1 94.25 87 SER A CA 1
ATOM 666 C C . SER A 1 87 ? 12.664 27.109 4.48 1 94.25 87 SER A C 1
ATOM 668 O O . SER A 1 87 ? 12.75 28.281 4.832 1 94.25 87 SER A O 1
ATOM 670 N N . VAL A 1 88 ? 12.492 26.125 5.277 1 92.31 88 VAL A N 1
ATOM 671 C CA . VAL A 1 88 ? 12.398 26.359 6.711 1 92.31 88 VAL A CA 1
ATOM 672 C C . VAL A 1 88 ? 13.75 26.844 7.242 1 92.31 88 VAL A C 1
ATOM 674 O O . VAL A 1 88 ? 13.805 27.75 8.086 1 92.31 88 VAL A O 1
ATOM 677 N N . TYR A 1 89 ? 14.82 26.25 6.852 1 93.25 89 TYR A N 1
ATOM 678 C CA . TYR A 1 89 ? 16.156 26.672 7.238 1 93.25 89 TYR A CA 1
ATOM 679 C C . TYR A 1 89 ? 16.391 28.141 6.906 1 93.25 89 TYR A C 1
ATOM 681 O O . TYR A 1 89 ? 16.953 28.891 7.715 1 93.25 89 TYR A O 1
ATOM 689 N N . ARG A 1 90 ? 15.938 28.578 5.855 1 93 90 ARG A N 1
ATOM 690 C CA . ARG A 1 90 ? 16.141 29.938 5.383 1 93 90 ARG A CA 1
ATOM 691 C C . ARG A 1 90 ? 15.32 30.922 6.203 1 93 90 ARG A C 1
ATOM 693 O O . ARG A 1 90 ? 15.68 32.094 6.312 1 93 90 ARG A O 1
ATOM 700 N N . GLU A 1 91 ? 14.195 30.484 6.727 1 89.69 91 GLU A N 1
ATOM 701 C CA . GLU A 1 91 ? 13.359 31.344 7.555 1 89.69 91 GLU A CA 1
ATOM 702 C C . GLU A 1 91 ? 14.062 31.703 8.859 1 89.69 91 GLU A C 1
ATOM 704 O O . GLU A 1 91 ? 13.727 32.688 9.508 1 89.69 91 GLU A O 1
ATOM 709 N N . GLY A 1 92 ? 15.039 30.906 9.328 1 85.25 92 GLY A N 1
ATOM 710 C CA . GLY A 1 92 ? 15.828 31.219 10.516 1 85.25 92 GLY A CA 1
ATOM 711 C C . GLY A 1 92 ? 15.016 31.234 11.789 1 85.25 92 GLY A C 1
ATOM 712 O O . GLY A 1 92 ? 14.273 30.281 12.07 1 85.25 92 GLY A O 1
ATOM 713 N N . MET A 1 93 ? 15.07 32.344 12.547 1 79.38 93 MET A N 1
ATOM 714 C CA . MET A 1 93 ? 14.477 32.469 13.875 1 79.38 93 MET A CA 1
ATOM 715 C C . MET A 1 93 ? 12.961 32.594 13.781 1 79.38 93 MET A C 1
ATOM 717 O O . MET A 1 93 ? 12.25 32.375 14.766 1 79.38 93 MET A O 1
ATOM 721 N N . LEU A 1 94 ? 12.461 32.875 12.648 1 79.38 94 LEU A N 1
ATOM 722 C CA . LEU A 1 94 ? 11.031 33.062 12.461 1 79.38 94 LEU A CA 1
ATOM 723 C C . LEU A 1 94 ? 10.328 31.734 12.164 1 79.38 94 LEU A C 1
ATOM 725 O O . LEU A 1 94 ? 9.102 31.672 12.156 1 79.38 94 LEU A O 1
ATOM 729 N N . ALA A 1 95 ? 11.164 30.688 11.984 1 80.56 95 ALA A N 1
ATOM 730 C CA . ALA A 1 95 ? 10.57 29.406 11.617 1 80.56 95 ALA A CA 1
ATOM 731 C C . ALA A 1 95 ? 9.844 28.781 12.805 1 80.56 95 ALA A C 1
ATOM 733 O O . ALA A 1 95 ? 10.336 28.828 13.938 1 80.56 95 ALA A O 1
ATOM 734 N N . ARG A 1 96 ? 8.719 28.297 12.586 1 80.62 96 ARG A N 1
ATOM 735 C CA . ARG A 1 96 ? 7.93 27.625 13.617 1 80.62 96 ARG A CA 1
ATOM 736 C C . ARG A 1 96 ? 8.148 26.125 13.586 1 80.62 96 ARG A C 1
ATOM 738 O O . ARG A 1 96 ? 7.621 25.391 14.43 1 80.62 96 ARG A O 1
ATOM 745 N N . SER A 1 97 ? 8.906 25.734 12.555 1 86.38 97 SER A N 1
ATOM 746 C CA . SER A 1 97 ? 9.219 24.312 12.406 1 86.38 97 SER A CA 1
ATOM 747 C C . SER A 1 97 ? 10.727 24.094 12.359 1 86.38 97 SER A C 1
ATOM 749 O O . SER A 1 97 ? 11.508 25.031 12.43 1 86.38 97 SER A O 1
ATOM 751 N N . ASP A 1 98 ? 11.086 22.828 12.484 1 92.5 98 ASP A N 1
ATOM 752 C CA . ASP A 1 98 ? 12.492 22.453 12.508 1 92.5 98 ASP A CA 1
ATOM 753 C C . ASP A 1 98 ? 12.93 21.875 11.164 1 92.5 98 ASP A C 1
ATOM 755 O O . ASP A 1 98 ? 12.484 20.797 10.773 1 92.5 98 ASP A O 1
ATOM 759 N N . TRP A 1 99 ? 13.812 22.578 10.516 1 94.5 99 TRP A N 1
ATOM 760 C CA . TRP A 1 99 ? 14.266 22.172 9.195 1 94.5 99 TRP A CA 1
ATOM 761 C C . TRP A 1 99 ? 14.953 20.812 9.258 1 94.5 99 TRP A C 1
ATOM 763 O O . TRP A 1 99 ? 14.977 20.078 8.266 1 94.5 99 TRP A O 1
ATOM 773 N N . LYS A 1 100 ? 15.516 20.344 10.367 1 97.25 100 LYS A N 1
ATOM 774 C CA . LYS A 1 100 ? 16.234 19.078 10.516 1 97.25 100 LYS A CA 1
ATOM 775 C C . LYS A 1 100 ? 15.289 17.891 10.328 1 97.25 100 LYS A C 1
ATOM 777 O O . LYS A 1 100 ? 15.688 16.859 9.789 1 97.25 100 LYS A O 1
ATOM 782 N N . LEU A 1 101 ? 14.07 18.047 10.781 1 97.12 101 LEU A N 1
ATOM 783 C CA . LEU A 1 101 ? 13.109 16.969 10.648 1 97.12 101 LEU A CA 1
ATOM 784 C C . LEU A 1 101 ? 12.758 16.719 9.188 1 97.12 101 LEU A C 1
ATOM 786 O O . LEU A 1 101 ? 12.633 15.57 8.758 1 97.12 101 LEU A O 1
ATOM 790 N N . PHE A 1 102 ? 12.609 17.766 8.398 1 97.31 102 PHE A N 1
ATOM 791 C CA . PHE A 1 102 ? 12.422 17.609 6.961 1 97.31 102 PHE A CA 1
ATOM 792 C C . PHE A 1 102 ? 13.688 17.062 6.312 1 97.31 102 PHE A C 1
ATOM 794 O O . PHE A 1 102 ? 13.602 16.281 5.352 1 97.31 102 PHE A O 1
ATOM 801 N N . GLY A 1 103 ? 14.852 17.469 6.84 1 98 103 GLY A N 1
ATOM 802 C CA . GLY A 1 103 ? 16.109 16.922 6.344 1 98 103 GLY A CA 1
ATOM 803 C C . GLY A 1 103 ? 16.219 15.422 6.539 1 98 103 GLY A C 1
ATOM 804 O O . GLY A 1 103 ? 16.609 14.695 5.625 1 98 103 GLY A O 1
ATOM 805 N N . VAL A 1 104 ? 15.883 14.953 7.703 1 98.56 104 VAL A N 1
ATOM 806 C CA . VAL A 1 104 ? 15.906 13.523 7.977 1 98.56 104 VAL A CA 1
ATOM 807 C C . VAL A 1 104 ? 14.906 12.805 7.066 1 98.56 104 VAL A C 1
ATOM 809 O O . VAL A 1 104 ? 15.203 11.734 6.531 1 98.56 104 VAL A O 1
ATOM 812 N N . ALA A 1 105 ? 13.703 13.398 6.902 1 98.69 105 ALA A N 1
ATOM 813 C CA . ALA A 1 105 ? 12.711 12.805 6.012 1 98.69 105 ALA A CA 1
ATOM 814 C C . ALA A 1 105 ? 13.258 12.664 4.598 1 98.69 105 ALA A C 1
ATOM 816 O O . ALA A 1 105 ? 13.055 11.633 3.947 1 98.69 105 ALA A O 1
ATOM 817 N N . ALA A 1 106 ? 13.93 13.664 4.129 1 98.75 106 ALA A N 1
ATOM 818 C CA . ALA A 1 106 ? 14.531 13.602 2.801 1 98.75 106 ALA A CA 1
ATOM 819 C C . ALA A 1 106 ? 15.57 12.484 2.717 1 98.75 106 ALA A C 1
ATOM 821 O O . ALA A 1 106 ? 15.586 11.719 1.749 1 98.75 106 ALA A O 1
ATOM 822 N N . ILE A 1 107 ? 16.391 12.352 3.73 1 98.81 107 ILE A N 1
ATOM 823 C CA . ILE A 1 107 ? 17.438 11.328 3.754 1 98.81 107 ILE A CA 1
ATOM 824 C C . ILE A 1 107 ? 16.797 9.945 3.766 1 98.81 107 ILE A C 1
ATOM 826 O O . ILE A 1 107 ? 17.297 9.008 3.145 1 98.81 107 ILE A O 1
ATOM 830 N N . MET A 1 108 ? 15.68 9.812 4.488 1 98.75 108 MET A N 1
ATOM 831 C CA . MET A 1 108 ? 14.977 8.531 4.516 1 98.75 108 MET A CA 1
ATOM 832 C C . MET A 1 108 ? 14.508 8.133 3.121 1 98.75 108 MET A C 1
ATOM 834 O O . MET A 1 108 ? 14.68 6.988 2.705 1 98.75 108 MET A O 1
ATOM 838 N N . HIS A 1 109 ? 13.906 9.086 2.381 1 98.69 109 HIS A N 1
ATOM 839 C CA . HIS A 1 109 ? 13.469 8.773 1.025 1 98.69 109 HIS A CA 1
ATOM 840 C C . HIS A 1 109 ? 14.656 8.492 0.112 1 98.69 109 HIS A C 1
ATOM 842 O O . HIS A 1 109 ? 14.602 7.594 -0.734 1 98.69 109 HIS A O 1
ATOM 848 N N . LEU A 1 110 ? 15.742 9.227 0.252 1 98.5 110 LEU A N 1
ATOM 849 C CA . LEU A 1 110 ? 16.938 8.945 -0.522 1 98.5 110 LEU A CA 1
ATOM 850 C C . LEU A 1 110 ? 17.453 7.535 -0.249 1 98.5 110 LEU A C 1
ATOM 852 O O . LEU A 1 110 ? 17.859 6.828 -1.174 1 98.5 110 LEU A O 1
ATOM 856 N N . THR A 1 111 ? 17.438 7.18 1.007 1 98.56 111 THR A N 1
ATOM 857 C CA . THR A 1 111 ? 17.828 5.832 1.392 1 98.56 111 THR A CA 1
ATOM 858 C C . THR A 1 111 ? 16.984 4.789 0.676 1 98.56 111 THR A C 1
ATOM 860 O O . THR A 1 111 ? 17.5 3.783 0.187 1 98.56 111 THR A O 1
ATOM 863 N N . THR A 1 112 ? 15.68 5.016 0.636 1 97.75 112 THR A N 1
ATOM 864 C CA . THR A 1 112 ? 14.773 4.105 -0.06 1 97.75 112 THR A CA 1
ATOM 865 C C . THR A 1 112 ? 15.156 3.988 -1.534 1 97.75 112 THR A C 1
ATOM 867 O O . THR A 1 112 ? 15.203 2.885 -2.08 1 97.75 112 THR A O 1
ATOM 870 N N . ILE A 1 113 ? 15.414 5.074 -2.135 1 97.19 113 ILE A N 1
ATOM 871 C CA . ILE A 1 113 ? 15.758 5.129 -3.553 1 97.19 113 ILE A CA 1
ATOM 872 C C . ILE A 1 113 ? 17.047 4.348 -3.807 1 97.19 113 ILE A C 1
ATOM 874 O O . ILE A 1 113 ? 17.094 3.508 -4.707 1 97.19 113 ILE A O 1
ATOM 878 N N . LEU A 1 114 ? 18.047 4.559 -3.051 1 97.81 114 LEU A N 1
ATOM 879 C CA . LEU A 1 114 ? 19.344 3.904 -3.219 1 97.81 114 LEU A CA 1
ATOM 880 C C . LEU A 1 114 ? 19.25 2.414 -2.908 1 97.81 114 LEU A C 1
ATOM 882 O O . LEU A 1 114 ? 19.781 1.585 -3.643 1 97.81 114 LEU A O 1
ATOM 886 N N . HIS A 1 115 ? 18.578 2.096 -1.8 1 97.81 115 HIS A N 1
ATOM 887 C CA . HIS A 1 115 ? 18.359 0.699 -1.446 1 97.81 115 HIS A CA 1
ATOM 888 C C . HIS A 1 115 ? 17.641 -0.046 -2.566 1 97.81 115 HIS A C 1
ATOM 890 O O . HIS A 1 115 ? 18 -1.179 -2.896 1 97.81 115 HIS A O 1
ATOM 896 N N . SER A 1 116 ? 16.641 0.569 -3.164 1 96.12 116 SER A N 1
ATOM 897 C CA . SER A 1 116 ? 15.875 -0.04 -4.246 1 96.12 116 SER A CA 1
ATOM 898 C C . SER A 1 116 ? 16.75 -0.268 -5.477 1 96.12 116 SER A C 1
ATOM 900 O O . SER A 1 116 ? 16.703 -1.338 -6.09 1 96.12 116 SER A O 1
ATOM 902 N N . ALA A 1 117 ? 17.547 0.667 -5.809 1 94.19 117 ALA A N 1
ATOM 903 C CA . ALA A 1 117 ? 18.375 0.594 -7.012 1 94.19 117 ALA A CA 1
ATOM 904 C C . ALA A 1 117 ? 19.547 -0.358 -6.816 1 94.19 117 ALA A C 1
ATOM 906 O O . ALA A 1 117 ? 19.891 -1.135 -7.711 1 94.19 117 ALA A O 1
ATOM 907 N N . LEU A 1 118 ? 20.125 -0.4 -5.676 1 96.81 118 LEU A N 1
ATOM 908 C CA . LEU A 1 118 ? 21.391 -1.112 -5.469 1 96.81 118 LEU A CA 1
ATOM 909 C C . LEU A 1 118 ? 21.141 -2.518 -4.934 1 96.81 118 LEU A C 1
ATOM 911 O O . LEU A 1 118 ? 21.812 -3.469 -5.332 1 96.81 118 LEU A O 1
ATOM 915 N N . ASN A 1 119 ? 20.234 -2.625 -4.051 1 97.31 119 ASN A N 1
ATOM 916 C CA . ASN A 1 119 ? 20.062 -3.902 -3.367 1 97.31 119 ASN A CA 1
ATOM 917 C C . ASN A 1 119 ? 18.859 -4.676 -3.922 1 97.31 119 ASN A C 1
ATOM 919 O O . ASN A 1 119 ? 18.922 -5.902 -4.047 1 97.31 119 ASN A O 1
ATOM 923 N N . MET A 1 120 ? 17.812 -3.992 -4.27 1 95.94 120 MET A N 1
ATOM 924 C CA . MET A 1 120 ? 16.578 -4.68 -4.633 1 95.94 120 MET A CA 1
ATOM 925 C C . MET A 1 120 ? 16.547 -4.988 -6.125 1 95.94 120 MET A C 1
ATOM 927 O O . MET A 1 120 ? 16.016 -6.02 -6.543 1 95.94 120 MET A O 1
ATOM 931 N N . GLN A 1 121 ? 17.141 -4.125 -6.941 1 94.69 121 GLN A N 1
ATOM 932 C CA . GLN A 1 121 ? 17.062 -4.301 -8.391 1 94.69 121 GLN A CA 1
ATOM 933 C C . GLN A 1 121 ? 17.734 -5.605 -8.812 1 94.69 121 GLN A C 1
ATOM 935 O O . GLN A 1 121 ? 17.188 -6.344 -9.641 1 94.69 121 GLN A O 1
ATOM 940 N N . PRO A 1 122 ? 18.891 -5.984 -8.297 1 96.69 122 PRO A N 1
ATOM 941 C CA . PRO A 1 122 ? 19.469 -7.273 -8.664 1 96.69 122 PRO A CA 1
ATOM 942 C C . PRO A 1 122 ? 18.562 -8.453 -8.32 1 96.69 122 PRO A C 1
ATOM 944 O O . PRO A 1 122 ? 18.547 -9.453 -9.039 1 96.69 122 PRO A O 1
ATOM 947 N N . LEU A 1 123 ? 17.844 -8.383 -7.199 1 97 123 LEU A N 1
ATOM 948 C CA . LEU A 1 123 ? 16.906 -9.438 -6.844 1 97 123 LEU A CA 1
ATOM 949 C C . LEU A 1 123 ? 15.75 -9.492 -7.84 1 97 123 LEU A C 1
ATOM 951 O O . LEU A 1 123 ? 15.305 -10.578 -8.219 1 97 123 LEU A O 1
ATOM 955 N N . ASN A 1 124 ? 15.273 -8.305 -8.242 1 95.69 124 ASN A N 1
ATOM 956 C CA . ASN A 1 124 ? 14.258 -8.258 -9.289 1 95.69 124 ASN A CA 1
ATOM 957 C C . ASN A 1 124 ? 14.734 -8.961 -10.562 1 95.69 124 ASN A C 1
ATOM 959 O O . ASN A 1 124 ? 13.984 -9.734 -11.164 1 95.69 124 ASN A O 1
ATOM 963 N N . ASP A 1 125 ? 15.938 -8.695 -10.945 1 95.19 125 ASP A N 1
ATOM 964 C CA . ASP A 1 125 ? 16.5 -9.273 -12.156 1 95.19 125 ASP A CA 1
ATOM 965 C C . ASP A 1 125 ? 16.594 -10.797 -12.047 1 95.19 125 ASP A C 1
ATOM 967 O O . ASP A 1 125 ? 16.297 -11.516 -13 1 95.19 125 ASP A O 1
ATOM 971 N N . LYS A 1 126 ? 17.016 -11.258 -10.914 1 96.44 126 LYS A N 1
ATOM 972 C CA . LYS A 1 126 ? 17.109 -12.695 -10.688 1 96.44 126 LYS A CA 1
ATOM 973 C C . LYS A 1 126 ? 15.734 -13.352 -10.766 1 96.44 126 LYS A C 1
ATOM 975 O O . LYS A 1 126 ? 15.578 -14.406 -11.383 1 96.44 126 LYS A O 1
ATOM 980 N N . LEU A 1 127 ? 14.75 -12.742 -10.164 1 97.38 127 LEU A N 1
ATOM 981 C CA . LEU A 1 127 ? 13.398 -13.305 -10.148 1 97.38 127 LEU A CA 1
ATOM 982 C C . LEU A 1 127 ? 12.789 -13.289 -11.547 1 97.38 127 LEU A C 1
ATOM 984 O O . LEU A 1 127 ? 12.172 -14.273 -11.969 1 97.38 127 LEU A O 1
ATOM 988 N N . GLU A 1 128 ? 12.984 -12.234 -12.25 1 95.44 128 GLU A N 1
ATOM 989 C CA . GLU A 1 128 ? 12.461 -12.133 -13.609 1 95.44 128 GLU A CA 1
ATOM 990 C C . GLU A 1 128 ? 13.117 -13.164 -14.531 1 95.44 128 GLU A C 1
ATOM 992 O O . GLU A 1 128 ? 12.461 -13.703 -15.422 1 95.44 128 GLU A O 1
ATOM 997 N N . ALA A 1 129 ? 14.359 -13.469 -14.305 1 96.12 129 ALA A N 1
ATOM 998 C CA . ALA A 1 129 ? 15.102 -14.414 -15.141 1 96.12 129 ALA A CA 1
ATOM 999 C C . ALA A 1 129 ? 14.562 -15.828 -14.977 1 96.12 129 ALA A C 1
ATOM 1001 O O . ALA A 1 129 ? 14.805 -16.688 -15.828 1 96.12 129 ALA A O 1
ATOM 1002 N N . LEU A 1 130 ? 13.859 -16.109 -13.891 1 96.62 130 LEU A N 1
ATOM 1003 C CA . LEU A 1 130 ? 13.32 -17.438 -13.633 1 96.62 130 LEU A CA 1
ATOM 1004 C C . LEU A 1 130 ? 12.352 -17.859 -14.734 1 96.62 130 LEU A C 1
ATOM 1006 O O . LEU A 1 130 ? 12.141 -19.047 -14.977 1 96.62 130 LEU A O 1
ATOM 1010 N N . ALA A 1 131 ? 11.742 -16.906 -15.367 1 94.31 131 ALA A N 1
ATOM 1011 C CA . ALA A 1 131 ? 10.703 -17.203 -16.359 1 94.31 131 ALA A CA 1
ATOM 1012 C C . ALA A 1 131 ? 11.266 -18.031 -17.516 1 94.31 131 ALA A C 1
ATOM 1014 O O . ALA A 1 131 ? 10.656 -19.016 -17.922 1 94.31 131 ALA A O 1
ATOM 1015 N N . GLU A 1 132 ? 12.391 -17.703 -18.062 1 89.06 132 GLU A N 1
ATOM 1016 C CA . GLU A 1 132 ? 12.844 -18.406 -19.266 1 89.06 132 GLU A CA 1
ATOM 1017 C C . GLU A 1 132 ? 14.367 -18.484 -19.312 1 89.06 132 GLU A C 1
ATOM 1019 O O . GLU A 1 132 ? 14.93 -19.312 -20.031 1 89.06 132 GLU A O 1
ATOM 1024 N N . ARG A 1 133 ? 15.109 -17.781 -18.484 1 87.88 133 ARG A N 1
ATOM 1025 C CA . ARG A 1 133 ? 16.547 -17.641 -18.703 1 87.88 133 ARG A CA 1
ATOM 1026 C C . ARG A 1 133 ? 17.328 -18.359 -17.609 1 87.88 133 ARG A C 1
ATOM 1028 O O . ARG A 1 133 ? 18.531 -18.625 -17.766 1 87.88 133 ARG A O 1
ATOM 1035 N N . ALA A 1 134 ? 16.703 -18.781 -16.672 1 88.62 134 ALA A N 1
ATOM 1036 C CA . ALA A 1 134 ? 17.438 -19.25 -15.492 1 88.62 134 ALA A CA 1
ATOM 1037 C C . ALA A 1 134 ? 17.906 -20.688 -15.68 1 88.62 134 ALA A C 1
ATOM 1039 O O . ALA A 1 134 ? 17.172 -21.516 -16.234 1 88.62 134 ALA A O 1
ATOM 1040 N N . ARG A 1 135 ? 19.125 -20.922 -15.32 1 89.69 135 ARG A N 1
ATOM 1041 C CA . ARG A 1 135 ? 19.656 -22.266 -15.234 1 89.69 135 ARG A CA 1
ATOM 1042 C C . ARG A 1 135 ? 19.031 -23.047 -14.078 1 89.69 135 ARG A C 1
ATOM 1044 O O . ARG A 1 135 ? 18.422 -22.453 -13.188 1 89.69 135 ARG A O 1
ATOM 1051 N N . GLU A 1 136 ? 19.219 -24.281 -14.133 1 88.19 136 GLU A N 1
ATOM 1052 C CA . GLU A 1 136 ? 18.609 -25.141 -13.125 1 88.19 136 GLU A CA 1
ATOM 1053 C C . GLU A 1 136 ? 19.016 -24.734 -11.719 1 88.19 136 GLU A C 1
ATOM 1055 O O . GLU A 1 136 ? 18.203 -24.703 -10.805 1 88.19 136 GLU A O 1
ATOM 1060 N N . LYS A 1 137 ? 20.25 -24.391 -11.547 1 90.19 137 LYS A N 1
ATOM 1061 C CA . LYS A 1 137 ? 20.75 -23.984 -10.234 1 90.19 137 LYS A CA 1
ATOM 1062 C C . LYS A 1 137 ? 20.047 -22.719 -9.742 1 90.19 137 LYS A C 1
ATOM 1064 O O . LYS A 1 137 ? 19.766 -22.594 -8.555 1 90.19 137 LYS A O 1
ATOM 1069 N N . ASP A 1 138 ? 19.75 -21.812 -10.609 1 92.88 138 ASP A N 1
ATOM 1070 C CA . ASP A 1 138 ? 19.062 -20.578 -10.266 1 92.88 138 ASP A CA 1
ATOM 1071 C C . ASP A 1 138 ? 17.609 -20.844 -9.914 1 92.88 138 ASP A C 1
ATOM 1073 O O . ASP A 1 138 ? 17.031 -20.156 -9.047 1 92.88 138 ASP A O 1
ATOM 1077 N N . LEU A 1 139 ? 17 -21.797 -10.555 1 95.12 139 LEU A N 1
ATOM 1078 C CA . LEU A 1 139 ? 15.625 -22.156 -10.242 1 95.12 139 LEU A CA 1
ATOM 1079 C C . LEU A 1 139 ? 15.516 -22.688 -8.812 1 95.12 139 LEU A C 1
ATOM 1081 O O . LEU A 1 139 ? 14.516 -22.422 -8.133 1 95.12 139 LEU A O 1
ATOM 1085 N N . ASP A 1 140 ? 16.484 -23.344 -8.383 1 95.56 140 ASP A N 1
ATOM 1086 C CA . ASP A 1 140 ? 16.5 -23.906 -7.035 1 95.56 140 ASP A CA 1
ATOM 1087 C C . ASP A 1 140 ? 16.469 -22.812 -5.977 1 95.56 140 ASP A C 1
ATOM 1089 O O . ASP A 1 140 ? 16.078 -23.047 -4.832 1 95.56 140 ASP A O 1
ATOM 1093 N N . GLU A 1 141 ? 16.891 -21.625 -6.352 1 96.12 141 GLU A N 1
ATOM 1094 C CA . GLU A 1 141 ? 16.984 -20.516 -5.395 1 96.12 141 GLU A CA 1
ATOM 1095 C C . GLU A 1 141 ? 15.766 -19.609 -5.469 1 96.12 141 GLU A C 1
ATOM 1097 O O . GLU A 1 141 ? 15.695 -18.594 -4.77 1 96.12 141 GLU A O 1
ATOM 1102 N N . ALA A 1 142 ? 14.797 -19.953 -6.223 1 97.62 142 ALA A N 1
ATOM 1103 C CA . ALA A 1 142 ? 13.656 -19.094 -6.5 1 97.62 142 ALA A CA 1
ATOM 1104 C C . ALA A 1 142 ? 13 -18.625 -5.203 1 97.62 142 ALA A C 1
ATOM 1106 O O . ALA A 1 142 ? 12.844 -17.422 -4.977 1 97.62 142 ALA A O 1
ATOM 1107 N N . GLU A 1 143 ? 12.625 -19.594 -4.402 1 98.06 143 GLU A N 1
ATOM 1108 C CA . GLU A 1 143 ? 11.945 -19.25 -3.154 1 98.06 143 GLU A CA 1
ATOM 1109 C C . GLU A 1 143 ? 12.844 -18.422 -2.242 1 98.06 143 GLU A C 1
ATOM 1111 O O . GLU A 1 143 ? 12.375 -17.469 -1.615 1 98.06 143 GLU A O 1
ATOM 1116 N N . THR A 1 144 ? 14.094 -18.766 -2.17 1 97.75 144 THR A N 1
ATOM 1117 C CA . THR A 1 144 ? 15.047 -18.062 -1.321 1 97.75 144 THR A CA 1
ATOM 1118 C C . THR A 1 144 ? 15.203 -16.609 -1.771 1 97.75 144 THR A C 1
ATOM 1120 O O . THR A 1 144 ? 15.203 -15.695 -0.946 1 97.75 144 THR A O 1
ATOM 1123 N N . VAL A 1 145 ? 15.336 -16.406 -3.047 1 98.12 145 VAL A N 1
ATOM 1124 C CA . VAL A 1 145 ? 15.516 -15.055 -3.58 1 98.12 145 VAL A CA 1
ATOM 1125 C C . VAL A 1 145 ? 14.258 -14.227 -3.314 1 98.12 145 VAL A C 1
ATOM 1127 O O . VAL A 1 145 ? 14.344 -13.062 -2.924 1 98.12 145 VAL A O 1
ATOM 1130 N N . ALA A 1 146 ? 13.094 -14.805 -3.539 1 98.38 146 ALA A N 1
ATOM 1131 C CA . ALA A 1 146 ? 11.844 -14.102 -3.285 1 98.38 146 ALA A CA 1
ATOM 1132 C C . ALA A 1 146 ? 11.711 -13.727 -1.812 1 98.38 146 ALA A C 1
ATOM 1134 O O . ALA A 1 146 ? 11.305 -12.609 -1.482 1 98.38 146 ALA A O 1
ATOM 1135 N N . ASN A 1 147 ? 12.055 -14.648 -0.931 1 98.5 147 ASN A N 1
ATOM 1136 C CA . ASN A 1 147 ? 12 -14.375 0.501 1 98.5 147 ASN A CA 1
ATOM 1137 C C . ASN A 1 147 ? 12.992 -13.289 0.903 1 98.5 147 ASN A C 1
ATOM 1139 O O . ASN A 1 147 ? 12.703 -12.461 1.768 1 98.5 147 ASN A O 1
ATOM 1143 N N . ARG A 1 148 ? 14.141 -13.328 0.359 1 98.5 148 ARG A N 1
ATOM 1144 C CA . ARG A 1 148 ? 15.117 -12.273 0.606 1 98.5 148 ARG A CA 1
ATOM 1145 C C . ARG A 1 148 ? 14.586 -10.914 0.162 1 98.5 148 ARG A C 1
ATOM 1147 O O . ARG A 1 148 ? 14.766 -9.914 0.861 1 98.5 148 ARG A O 1
ATOM 1154 N N . TRP A 1 149 ? 14.016 -10.914 -1.023 1 98.38 149 TRP A N 1
ATOM 1155 C CA . TRP A 1 149 ? 13.398 -9.68 -1.51 1 98.38 149 TRP A CA 1
ATOM 1156 C C . TRP A 1 149 ? 12.383 -9.148 -0.508 1 98.38 149 TRP A C 1
ATOM 1158 O O . TRP A 1 149 ? 12.414 -7.965 -0.158 1 98.38 149 TRP A O 1
ATOM 1168 N N . ALA A 1 150 ? 11.477 -9.984 -0.053 1 98.19 150 ALA A N 1
ATOM 1169 C CA . ALA A 1 150 ? 10.445 -9.57 0.901 1 98.19 150 ALA A CA 1
ATOM 1170 C C . ALA A 1 150 ? 11.078 -9.031 2.184 1 98.19 150 ALA A C 1
ATOM 1172 O O . ALA A 1 150 ? 10.578 -8.07 2.77 1 98.19 150 ALA A O 1
ATOM 1173 N N . SER A 1 151 ? 12.164 -9.656 2.604 1 98.44 151 SER A N 1
ATOM 1174 C CA . SER A 1 151 ? 12.867 -9.227 3.811 1 98.44 151 SER A CA 1
ATOM 1175 C C . SER A 1 151 ? 13.508 -7.859 3.625 1 98.44 151 SER A C 1
ATOM 1177 O O . SER A 1 151 ? 13.344 -6.973 4.465 1 98.44 151 SER A O 1
ATOM 1179 N N . TRP A 1 152 ? 14.203 -7.664 2.572 1 98.31 152 TRP A N 1
ATOM 1180 C CA . TRP A 1 152 ? 14.891 -6.402 2.311 1 98.31 152 TRP A CA 1
ATOM 1181 C C . TRP A 1 152 ? 13.891 -5.289 2.033 1 98.31 152 TRP A C 1
ATOM 1183 O O . TRP A 1 152 ? 14.164 -4.117 2.303 1 98.31 152 TRP A O 1
ATOM 1193 N N . ASN A 1 153 ? 12.719 -5.66 1.494 1 97.81 153 ASN A N 1
ATOM 1194 C CA . ASN A 1 153 ? 11.641 -4.699 1.253 1 97.81 153 ASN A CA 1
ATOM 1195 C C . ASN A 1 153 ? 11.18 -4.039 2.549 1 97.81 153 ASN A C 1
ATOM 1197 O O . ASN A 1 153 ? 10.602 -2.953 2.523 1 97.81 153 ASN A O 1
ATOM 1201 N N . ARG A 1 154 ? 11.492 -4.586 3.693 1 97.62 154 ARG A N 1
ATOM 1202 C CA . ARG A 1 154 ? 11.062 -4.039 4.973 1 97.62 154 ARG A CA 1
ATOM 1203 C C . ARG A 1 154 ? 11.727 -2.693 5.25 1 97.62 154 ARG A C 1
ATOM 1205 O O . ARG A 1 154 ? 11.148 -1.842 5.93 1 97.62 154 ARG A O 1
ATOM 1212 N N . LEU A 1 155 ? 12.891 -2.553 4.652 1 98.19 155 LEU A N 1
ATOM 1213 C CA . LEU A 1 155 ? 13.508 -1.236 4.766 1 98.19 155 LEU A CA 1
ATOM 1214 C C . LEU A 1 155 ? 12.656 -0.173 4.082 1 98.19 155 LEU A C 1
ATOM 1216 O O . LEU A 1 155 ? 12.562 0.958 4.562 1 98.19 155 LEU A O 1
ATOM 1220 N N . ARG A 1 156 ? 12 -0.523 2.998 1 97.31 156 ARG A N 1
ATOM 1221 C CA . ARG A 1 156 ? 11.148 0.393 2.252 1 97.31 156 ARG A CA 1
ATOM 1222 C C . ARG A 1 156 ? 9.836 0.646 2.992 1 97.31 156 ARG A C 1
ATOM 1224 O O . ARG A 1 156 ? 9.062 1.522 2.607 1 97.31 156 ARG A O 1
ATOM 1231 N N . LEU A 1 157 ? 9.617 -0.079 3.963 1 97.75 157 LEU A N 1
ATOM 1232 C CA . LEU A 1 157 ? 8.516 0.193 4.883 1 97.75 157 LEU A CA 1
ATOM 1233 C C . LEU A 1 157 ? 8.953 1.165 5.977 1 97.75 157 LEU A C 1
ATOM 1235 O O . LEU A 1 157 ? 8.266 2.152 6.246 1 97.75 157 LEU A O 1
ATOM 1239 N N . VAL A 1 158 ? 10.094 0.948 6.512 1 98.5 158 VAL A N 1
ATOM 1240 C CA . VAL A 1 158 ? 10.578 1.681 7.68 1 98.5 158 VAL A CA 1
ATOM 1241 C C . VAL A 1 158 ? 10.898 3.121 7.289 1 98.5 158 VAL A C 1
ATOM 1243 O O . VAL A 1 158 ? 10.508 4.062 7.98 1 98.5 158 VAL A O 1
ATOM 1246 N N . THR A 1 159 ? 11.562 3.33 6.207 1 98.69 159 THR A N 1
ATOM 1247 C CA . THR A 1 159 ? 12.062 4.645 5.82 1 98.69 159 THR A CA 1
ATOM 1248 C C . THR A 1 159 ? 10.914 5.613 5.578 1 98.69 159 THR A C 1
ATOM 1250 O O . THR A 1 159 ? 10.875 6.699 6.156 1 98.69 159 THR A O 1
ATOM 1253 N N . PRO A 1 160 ? 9.922 5.23 4.762 1 98.69 160 PRO A N 1
ATOM 1254 C CA . PRO A 1 160 ? 8.859 6.207 4.535 1 98.69 160 PRO A CA 1
ATOM 1255 C C . PRO A 1 160 ? 8.008 6.445 5.781 1 98.69 160 PRO A C 1
ATOM 1257 O O . PRO A 1 160 ? 7.488 7.547 5.977 1 98.69 160 PRO A O 1
ATOM 1260 N N . VAL A 1 161 ? 7.879 5.469 6.66 1 98.62 161 VAL A N 1
ATOM 1261 C CA . VAL A 1 161 ? 7.117 5.66 7.887 1 98.62 161 VAL A CA 1
ATOM 1262 C C . VAL A 1 161 ? 7.82 6.684 8.781 1 98.62 161 VAL A C 1
ATOM 1264 O O . VAL A 1 161 ? 7.18 7.574 9.336 1 98.62 161 VAL A O 1
ATOM 1267 N N . ILE A 1 162 ? 9.141 6.531 8.891 1 98.75 162 ILE A N 1
ATOM 1268 C CA . ILE A 1 162 ? 9.906 7.504 9.664 1 98.75 162 ILE A CA 1
ATOM 1269 C C . ILE A 1 162 ? 9.797 8.883 9.008 1 98.75 162 ILE A C 1
ATOM 1271 O O . ILE A 1 162 ? 9.531 9.875 9.688 1 98.75 162 ILE A O 1
ATOM 1275 N N . ALA A 1 163 ? 9.992 8.945 7.723 1 98.81 163 ALA A N 1
ATOM 1276 C CA . ALA A 1 163 ? 9.938 10.211 6.996 1 98.81 163 ALA A CA 1
ATOM 1277 C C . ALA A 1 163 ? 8.586 10.891 7.191 1 98.81 163 ALA A C 1
ATOM 1279 O O . ALA A 1 163 ? 8.523 12.055 7.605 1 98.81 163 ALA A O 1
ATOM 1280 N N . GLY A 1 164 ? 7.508 10.18 6.848 1 98.62 164 GLY A N 1
ATOM 1281 C CA . GLY A 1 164 ? 6.176 10.742 6.977 1 98.62 164 GLY A CA 1
ATOM 1282 C C . GLY A 1 164 ? 5.824 11.125 8.398 1 98.62 164 GLY A C 1
ATOM 1283 O O . GLY A 1 164 ? 5.195 12.164 8.633 1 98.62 164 GLY A O 1
ATOM 1284 N N . GLY A 1 165 ? 6.199 10.273 9.328 1 98.25 165 GLY A N 1
ATOM 1285 C CA . GLY A 1 165 ? 5.926 10.555 10.734 1 98.25 165 GLY A CA 1
ATOM 1286 C C . GLY A 1 165 ? 6.598 11.828 11.227 1 98.25 165 GLY A C 1
ATOM 1287 O O . GLY A 1 165 ? 5.969 12.656 11.875 1 98.25 165 GLY A O 1
ATOM 1288 N N . LEU A 1 166 ? 7.883 11.984 10.953 1 97.94 166 LEU A N 1
ATOM 1289 C CA . LEU A 1 166 ? 8.617 13.18 11.359 1 97.94 166 LEU A CA 1
ATOM 1290 C C . LEU A 1 166 ? 8.039 14.422 10.688 1 97.94 166 LEU A C 1
ATOM 1292 O O . LEU A 1 166 ? 7.91 15.477 11.328 1 97.94 166 LEU A O 1
ATOM 1296 N N . ALA A 1 167 ? 7.766 14.289 9.445 1 97.31 167 ALA A N 1
ATOM 1297 C CA . ALA A 1 167 ? 7.215 15.422 8.711 1 97.31 167 ALA A CA 1
ATOM 1298 C C . ALA A 1 167 ? 5.836 15.805 9.242 1 97.31 167 ALA A C 1
ATOM 1300 O O . ALA A 1 167 ? 5.504 16.984 9.328 1 97.31 167 ALA A O 1
ATOM 1301 N N . LEU A 1 168 ? 5.047 14.797 9.492 1 96.12 168 LEU A N 1
ATOM 1302 C CA . LEU A 1 168 ? 3.727 15.055 10.055 1 96.12 168 LEU A CA 1
ATOM 1303 C C . LEU A 1 168 ? 3.836 15.758 11.406 1 96.12 168 LEU A C 1
ATOM 1305 O O . LEU A 1 168 ? 3.125 16.734 11.664 1 96.12 168 LEU A O 1
ATOM 1309 N N . TYR A 1 169 ? 4.699 15.305 12.242 1 94.56 169 TYR A N 1
ATOM 1310 C CA . TYR A 1 169 ? 4.953 15.953 13.523 1 94.56 169 TYR A CA 1
ATOM 1311 C C . TYR A 1 169 ? 5.348 17.406 13.328 1 94.56 169 TYR A C 1
ATOM 1313 O O . TYR A 1 169 ? 4.848 18.297 14.023 1 94.56 169 TYR A O 1
ATOM 1321 N N . ASN A 1 170 ? 6.258 17.609 12.461 1 93 170 ASN A N 1
ATOM 1322 C CA . ASN A 1 170 ? 6.723 18.953 12.148 1 93 170 ASN A CA 1
ATOM 1323 C C . ASN A 1 170 ? 5.582 19.844 11.648 1 93 170 ASN A C 1
ATOM 1325 O O . ASN A 1 170 ? 5.488 21 12.031 1 93 170 ASN A O 1
ATOM 1329 N N . LEU A 1 171 ? 4.801 19.266 10.812 1 87.94 171 LEU A N 1
ATOM 1330 C CA . LEU A 1 171 ? 3.68 19.984 10.219 1 87.94 171 LEU A CA 1
ATOM 1331 C C . LEU A 1 171 ? 2.66 20.375 11.289 1 87.94 171 LEU A C 1
ATOM 1333 O O . LEU A 1 171 ? 2.084 21.469 11.234 1 87.94 171 LEU A O 1
ATOM 1337 N N . LEU A 1 172 ? 2.42 19.516 12.25 1 85.94 172 LEU A N 1
ATOM 1338 C CA . LEU A 1 172 ? 1.462 19.781 13.32 1 85.94 172 LEU A CA 1
ATOM 1339 C C . LEU A 1 172 ? 1.983 20.859 14.266 1 85.94 172 LEU A C 1
ATOM 1341 O O . LEU A 1 172 ? 1.208 21.469 15 1 85.94 172 LEU A O 1
ATOM 1345 N N . SER A 1 173 ? 3.264 21.078 14.25 1 79 173 SER A N 1
ATOM 1346 C CA . SER A 1 173 ? 3.881 22.094 15.117 1 79 173 SER A CA 1
ATOM 1347 C C . SER A 1 173 ? 3.889 23.453 14.453 1 79 173 SER A C 1
ATOM 1349 O O . SER A 1 173 ? 4.242 24.453 15.078 1 79 173 SER A O 1
ATOM 1351 N N . MET A 1 174 ? 3.699 23.453 13.172 1 73.69 174 MET A N 1
ATOM 1352 C CA . MET A 1 174 ? 3.695 24.703 12.438 1 73.69 174 MET A CA 1
ATOM 1353 C C . MET A 1 174 ? 2.412 25.484 12.703 1 73.69 174 MET A C 1
ATOM 1355 O O . MET A 1 174 ? 2.426 26.719 12.734 1 73.69 174 MET A O 1
ATOM 1359 N N . MET B 1 1 ? -6.527 25.766 23.312 1 43.03 1 MET B N 1
ATOM 1360 C CA . MET B 1 1 ? -5.191 25.516 22.766 1 43.03 1 MET B CA 1
ATOM 1361 C C . MET B 1 1 ? -4.898 24.031 22.719 1 43.03 1 MET B C 1
ATOM 1363 O O . MET B 1 1 ? -4.391 23.531 21.703 1 43.03 1 MET B O 1
ATOM 1367 N N . SER B 1 2 ? -5.16 23.219 23.938 1 47.84 2 SER B N 1
ATOM 1368 C CA . SER B 1 2 ? -4.879 21.797 24.125 1 47.84 2 SER B CA 1
ATOM 1369 C C . SER B 1 2 ? -5.773 20.938 23.234 1 47.84 2 SER B C 1
ATOM 1371 O O . SER B 1 2 ? -5.305 19.984 22.609 1 47.84 2 SER B O 1
ATOM 1373 N N . ASP B 1 3 ? -7.062 21.328 23.109 1 57.41 3 ASP B N 1
ATOM 1374 C CA . ASP B 1 3 ? -8.031 20.594 22.312 1 57.41 3 ASP B CA 1
ATOM 1375 C C . ASP B 1 3 ? -7.676 20.625 20.828 1 57.41 3 ASP B C 1
ATOM 1377 O O . ASP B 1 3 ? -7.914 19.656 20.109 1 57.41 3 ASP B O 1
ATOM 1381 N N . SER B 1 4 ? -6.754 21.578 20.609 1 80.62 4 SER B N 1
ATOM 1382 C CA . SER B 1 4 ? -6.395 21.734 19.203 1 80.62 4 SER B CA 1
ATOM 1383 C C . SER B 1 4 ? -5.273 20.781 18.812 1 80.62 4 SER B C 1
ATOM 1385 O O . SER B 1 4 ? -5.309 20.188 17.734 1 80.62 4 SER B O 1
ATOM 1387 N N . LEU B 1 5 ? -4.551 20.391 19.984 1 85 5 LEU B N 1
ATOM 1388 C CA . LEU B 1 5 ? -3.441 19.5 19.672 1 85 5 LEU B CA 1
ATOM 1389 C C . LEU B 1 5 ? -3.926 18.062 19.547 1 85 5 LEU B C 1
ATOM 1391 O O . LEU B 1 5 ? -3.441 17.312 18.688 1 85 5 LEU B O 1
ATOM 1395 N N . ILE B 1 6 ? -4.902 17.719 20.422 1 90.44 6 ILE B N 1
ATOM 1396 C CA . ILE B 1 6 ? -5.457 16.375 20.391 1 90.44 6 ILE B CA 1
ATOM 1397 C C . ILE B 1 6 ? -6.152 16.141 19.047 1 90.44 6 ILE B C 1
ATOM 1399 O O . ILE B 1 6 ? -5.938 15.117 18.391 1 90.44 6 ILE B O 1
ATOM 1403 N N . VAL B 1 7 ? -6.914 17.078 18.625 1 92.81 7 VAL B N 1
ATOM 1404 C CA . VAL B 1 7 ? -7.656 16.953 17.375 1 92.81 7 VAL B CA 1
ATOM 1405 C C . VAL B 1 7 ? -6.68 16.875 16.203 1 92.81 7 VAL B C 1
ATOM 1407 O O . VAL B 1 7 ? -6.852 16.047 15.305 1 92.81 7 VAL B O 1
ATOM 1410 N N . LYS B 1 8 ? -5.645 17.656 16.25 1 93.06 8 LYS B N 1
ATOM 1411 C CA . LYS B 1 8 ? -4.648 17.641 15.18 1 93.06 8 LYS B CA 1
ATOM 1412 C C . LYS B 1 8 ? -3.906 16.312 15.133 1 93.06 8 LYS B C 1
ATOM 1414 O O . LYS B 1 8 ? -3.65 15.781 14.055 1 93.06 8 LYS B O 1
ATOM 1419 N N . SER B 1 9 ? -3.619 15.789 16.297 1 94.62 9 SER B N 1
ATOM 1420 C CA . SER B 1 9 ? -2.91 14.516 16.359 1 94.62 9 SER B CA 1
ATOM 1421 C C . SER B 1 9 ? -3.783 13.375 15.859 1 94.62 9 SER B C 1
ATOM 1423 O O . SER B 1 9 ? -3.311 12.5 15.125 1 94.62 9 SER B O 1
ATOM 1425 N N . VAL B 1 10 ? -4.992 13.375 16.266 1 96.44 10 VAL B N 1
ATOM 1426 C CA . VAL B 1 10 ? -5.934 12.352 15.812 1 96.44 10 VAL B CA 1
ATOM 1427 C C . VAL B 1 10 ? -6.113 12.445 14.297 1 96.44 10 VAL B C 1
ATOM 1429 O O . VAL B 1 10 ? -6.016 11.438 13.594 1 96.44 10 VAL B O 1
ATOM 1432 N N . ALA B 1 11 ? -6.32 13.648 13.828 1 96.19 11 ALA B N 1
ATOM 1433 C CA . ALA B 1 11 ? -6.484 13.859 12.391 1 96.19 11 ALA B CA 1
ATOM 1434 C C . ALA B 1 11 ? -5.234 13.43 11.625 1 96.19 11 ALA B C 1
ATOM 1436 O O . ALA B 1 11 ? -5.328 12.773 10.586 1 96.19 11 ALA B O 1
ATOM 1437 N N . GLY B 1 12 ? -4.098 13.812 12.148 1 96.25 12 GLY B N 1
ATOM 1438 C CA . GLY B 1 12 ? -2.85 13.414 11.516 1 96.25 12 GLY B CA 1
ATOM 1439 C C . GLY B 1 12 ? -2.68 11.906 11.43 1 96.25 12 GLY B C 1
ATOM 1440 O O . GLY B 1 12 ? -2.256 11.383 10.398 1 96.25 12 GLY B O 1
ATOM 1441 N N . THR B 1 13 ? -3.01 11.227 12.484 1 97.44 13 THR B N 1
ATOM 1442 C CA . THR B 1 13 ? -2.926 9.773 12.5 1 97.44 13 THR B CA 1
ATOM 1443 C C . THR B 1 13 ? -3.885 9.164 11.484 1 97.44 13 THR B C 1
ATOM 1445 O O . THR B 1 13 ? -3.52 8.242 10.75 1 97.44 13 THR B O 1
ATOM 1448 N N . CYS B 1 14 ? -5.055 9.703 11.422 1 98.44 14 CYS B N 1
ATOM 1449 C CA . CYS B 1 14 ? -6.059 9.172 10.5 1 98.44 14 CYS B CA 1
ATOM 1450 C C . CYS B 1 14 ? -5.656 9.43 9.055 1 98.44 14 CYS B C 1
ATOM 1452 O O . CYS B 1 14 ? -5.949 8.617 8.172 1 98.44 14 CYS B O 1
ATOM 1454 N N . ILE B 1 15 ? -5.008 10.516 8.805 1 98.25 15 ILE B N 1
ATOM 1455 C CA . ILE B 1 15 ? -4.477 10.797 7.473 1 98.25 15 ILE B CA 1
ATOM 1456 C C . ILE B 1 15 ? -3.457 9.734 7.086 1 98.25 15 ILE B C 1
ATOM 1458 O O . ILE B 1 15 ? -3.475 9.227 5.965 1 98.25 15 ILE B O 1
ATOM 1462 N N . THR B 1 16 ? -2.631 9.367 8.031 1 98.38 16 THR B N 1
ATOM 1463 C CA . THR B 1 16 ? -1.66 8.297 7.824 1 98.38 16 THR B CA 1
ATOM 1464 C C . THR B 1 16 ? -2.363 6.996 7.461 1 98.38 16 THR B C 1
ATOM 1466 O O . THR B 1 16 ? -1.99 6.328 6.492 1 98.38 16 THR B O 1
ATOM 1469 N N . PHE B 1 17 ? -3.391 6.688 8.203 1 98.5 17 PHE B N 1
ATOM 1470 C CA . PHE B 1 17 ? -4.164 5.484 7.918 1 98.5 17 PHE B CA 1
ATOM 1471 C C . PHE B 1 17 ? -4.711 5.52 6.496 1 98.5 17 PHE B C 1
ATOM 1473 O O . PHE B 1 17 ? -4.629 4.527 5.77 1 98.5 17 PHE B O 1
ATOM 1480 N N . SER B 1 18 ? -5.234 6.617 6.137 1 98.75 18 SER B N 1
ATOM 1481 C CA . SER B 1 18 ? -5.879 6.766 4.836 1 98.75 18 SER B CA 1
ATOM 1482 C C . SER B 1 18 ? -4.906 6.473 3.699 1 98.75 18 SER B C 1
ATOM 1484 O O . SER B 1 18 ? -5.23 5.715 2.779 1 98.75 18 SER B O 1
ATOM 1486 N N . PHE B 1 19 ? -3.729 6.969 3.777 1 98.69 19 PHE B N 1
ATOM 1487 C CA . PHE B 1 19 ? -2.834 6.836 2.633 1 98.69 19 PHE B CA 1
ATOM 1488 C C . PHE B 1 19 ? -2.107 5.496 2.662 1 98.69 19 PHE B C 1
ATOM 1490 O O . PHE B 1 19 ? -1.746 4.957 1.614 1 98.69 19 PHE B O 1
ATOM 1497 N N . ILE B 1 20 ? -1.936 4.875 3.855 1 98.56 20 ILE B N 1
ATOM 1498 C CA . ILE B 1 20 ? -1.475 3.492 3.918 1 98.56 20 ILE B CA 1
ATOM 1499 C C . ILE B 1 20 ? -2.486 2.578 3.23 1 98.56 20 ILE B C 1
ATOM 1501 O O . ILE B 1 20 ? -2.107 1.692 2.459 1 98.56 20 ILE B O 1
ATOM 1505 N N . LEU B 1 21 ? -3.758 2.842 3.502 1 98.44 21 LEU B N 1
ATOM 1506 C CA . LEU B 1 21 ? -4.812 2.059 2.869 1 98.44 21 LEU B CA 1
ATOM 1507 C C . LEU B 1 21 ? -4.797 2.248 1.356 1 98.44 21 LEU B C 1
ATOM 1509 O O . LEU B 1 21 ? -5 1.291 0.605 1 98.44 21 LEU B O 1
ATOM 1513 N N . ALA B 1 22 ? -4.574 3.457 0.919 1 98.19 22 ALA B N 1
ATOM 1514 C CA . ALA B 1 22 ? -4.492 3.723 -0.515 1 98.19 22 ALA B CA 1
ATOM 1515 C C . ALA B 1 22 ? -3.352 2.936 -1.153 1 98.19 22 ALA B C 1
ATOM 1517 O O . ALA B 1 22 ? -3.51 2.373 -2.24 1 98.19 22 ALA B O 1
ATOM 1518 N N . GLY B 1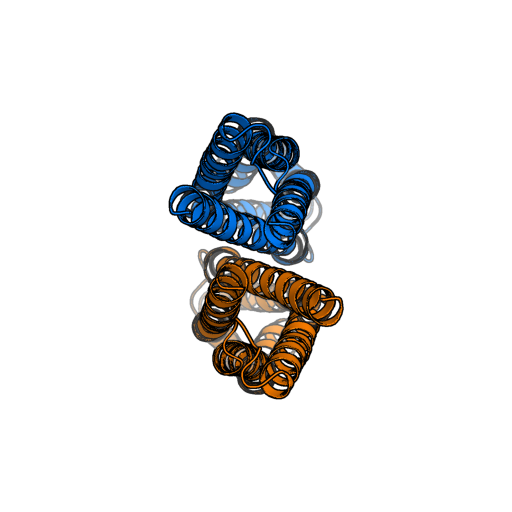 23 ? -2.188 2.895 -0.505 1 97.44 23 GLY B N 1
ATOM 1519 C CA . GLY B 1 23 ? -1.067 2.115 -1.008 1 97.44 23 GLY B CA 1
ATOM 1520 C C . GLY B 1 23 ? -1.385 0.638 -1.15 1 97.44 23 GLY B C 1
ATOM 1521 O O . GLY B 1 23 ? -0.989 0.005 -2.131 1 97.44 23 GLY B O 1
ATOM 1522 N N . ASN B 1 24 ? -2.055 0.148 -0.142 1 97.19 24 ASN B N 1
ATOM 1523 C CA . ASN B 1 24 ? -2.484 -1.245 -0.206 1 97.19 24 ASN B CA 1
ATOM 1524 C C . ASN B 1 24 ? -3.414 -1.491 -1.391 1 97.19 24 ASN B C 1
ATOM 1526 O O . ASN B 1 24 ? -3.25 -2.471 -2.121 1 97.19 24 ASN B O 1
ATOM 1530 N N . ALA B 1 25 ? -4.387 -0.617 -1.53 1 97 25 ALA B N 1
ATOM 1531 C CA . ALA B 1 25 ? -5.383 -0.8 -2.58 1 97 25 ALA B CA 1
ATOM 1532 C C . ALA B 1 25 ? -4.746 -0.736 -3.963 1 97 25 ALA B C 1
ATOM 1534 O O . ALA B 1 25 ? -5.07 -1.536 -4.844 1 97 25 ALA B O 1
ATOM 1535 N N . ILE B 1 26 ? -3.842 0.15 -4.164 1 97.06 26 ILE B N 1
ATOM 1536 C CA . ILE B 1 26 ? -3.121 0.251 -5.43 1 97.06 26 ILE B CA 1
ATOM 1537 C C . ILE B 1 26 ? -2.352 -1.042 -5.688 1 97.06 26 ILE B C 1
ATOM 1539 O O . ILE B 1 26 ? -2.436 -1.614 -6.777 1 97.06 26 ILE B O 1
ATOM 1543 N N . THR B 1 27 ? -1.657 -1.479 -4.711 1 96.81 27 THR B N 1
ATOM 1544 C CA . THR B 1 27 ? -0.798 -2.65 -4.844 1 96.81 27 THR B CA 1
ATOM 1545 C C . THR B 1 27 ? -1.624 -3.895 -5.156 1 96.81 27 THR B C 1
ATOM 1547 O O . THR B 1 27 ? -1.264 -4.684 -6.031 1 96.81 27 THR B O 1
ATOM 1550 N N . GLN B 1 28 ? -2.73 -4.012 -4.484 1 96.81 28 GLN B N 1
ATOM 1551 C CA . GLN B 1 28 ? -3.547 -5.207 -4.664 1 96.81 28 GLN B CA 1
ATOM 1552 C C . GLN B 1 28 ? -4.164 -5.246 -6.059 1 96.81 28 GLN B C 1
ATOM 1554 O O . GLN B 1 28 ? -4.102 -6.266 -6.746 1 96.81 28 GLN B O 1
ATOM 1559 N N . SER B 1 29 ? -4.672 -4.125 -6.539 1 97.38 29 SER B N 1
ATOM 1560 C CA . SER B 1 29 ? -5.406 -4.113 -7.801 1 97.38 29 SER B CA 1
ATOM 1561 C C . SER B 1 29 ? -4.461 -4.102 -8.992 1 97.38 29 SER B C 1
ATOM 1563 O O . SER B 1 29 ? -4.773 -4.66 -10.047 1 97.38 29 SER B O 1
ATOM 1565 N N . TYR B 1 30 ? -3.314 -3.557 -8.805 1 96.81 30 TYR B N 1
ATOM 1566 C CA . TYR B 1 30 ? -2.525 -3.301 -10.008 1 96.81 30 TYR B CA 1
ATOM 1567 C C . TYR B 1 30 ? -1.229 -4.102 -9.992 1 96.81 30 TYR B C 1
ATOM 1569 O O . TYR B 1 30 ? -0.493 -4.121 -10.984 1 96.81 30 TYR B O 1
ATOM 1577 N N . MET B 1 31 ? -0.9 -4.707 -8.914 1 96.56 31 MET B N 1
ATOM 1578 C CA . MET B 1 31 ? 0.307 -5.523 -8.859 1 96.56 31 MET B CA 1
ATOM 1579 C C . MET B 1 31 ? -0.024 -6.957 -8.453 1 96.56 31 MET B C 1
ATOM 1581 O O . MET B 1 31 ? 0.198 -7.895 -9.219 1 96.56 31 MET B O 1
ATOM 1585 N N . THR B 1 32 ? -0.676 -7.141 -7.285 1 96.94 32 THR B N 1
ATOM 1586 C CA . THR B 1 32 ? -0.9 -8.461 -6.715 1 96.94 32 THR B CA 1
ATOM 1587 C C . THR B 1 32 ? -1.819 -9.289 -7.609 1 96.94 32 THR B C 1
ATOM 1589 O O . THR B 1 32 ? -1.433 -10.359 -8.086 1 96.94 32 THR B O 1
ATOM 1592 N N . VAL B 1 33 ? -3.014 -8.805 -7.879 1 97.88 33 VAL B N 1
ATOM 1593 C CA . VAL B 1 33 ? -4 -9.594 -8.609 1 97.88 33 VAL B CA 1
ATOM 1594 C C . VAL B 1 33 ? -3.492 -9.875 -10.023 1 97.88 33 VAL B C 1
ATOM 1596 O O . VAL B 1 33 ? -3.508 -11.023 -10.477 1 97.88 33 VAL B O 1
ATOM 1599 N N . PRO B 1 34 ? -2.973 -8.875 -10.711 1 97.5 34 PRO B N 1
ATOM 1600 C CA . PRO B 1 34 ? -2.416 -9.188 -12.031 1 97.5 34 PRO B CA 1
ATOM 1601 C C . PRO B 1 34 ? -1.322 -10.25 -11.977 1 97.5 34 PRO B C 1
ATOM 1603 O O . PRO B 1 34 ? -1.226 -11.086 -12.875 1 97.5 34 PRO B O 1
ATOM 1606 N N . SER B 1 35 ? -0.511 -10.25 -10.984 1 97.56 35 SER B N 1
ATOM 1607 C CA . SER B 1 35 ? 0.552 -11.242 -10.875 1 97.56 35 SER B CA 1
ATOM 1608 C C . SER B 1 35 ? -0.018 -12.641 -10.68 1 97.56 35 SER B C 1
ATOM 1610 O O . SER B 1 35 ? 0.499 -13.609 -11.234 1 97.56 35 SER B O 1
ATOM 1612 N N . LEU B 1 36 ? -1.062 -12.758 -9.953 1 97.94 36 LEU B N 1
ATOM 1613 C CA . LEU B 1 36 ? -1.684 -14.055 -9.703 1 97.94 36 LEU B CA 1
ATOM 1614 C C . LEU B 1 36 ? -2.348 -14.594 -10.961 1 97.94 36 LEU B C 1
ATOM 1616 O O . LEU B 1 36 ? -2.473 -15.812 -11.133 1 97.94 36 LEU B O 1
ATOM 1620 N N . LEU B 1 37 ? -2.688 -13.68 -11.875 1 98.12 37 LEU B N 1
ATOM 1621 C CA . LEU B 1 37 ? -3.49 -14.078 -13.023 1 98.12 37 LEU B CA 1
ATOM 1622 C C . LEU B 1 37 ? -2.641 -14.125 -14.289 1 98.12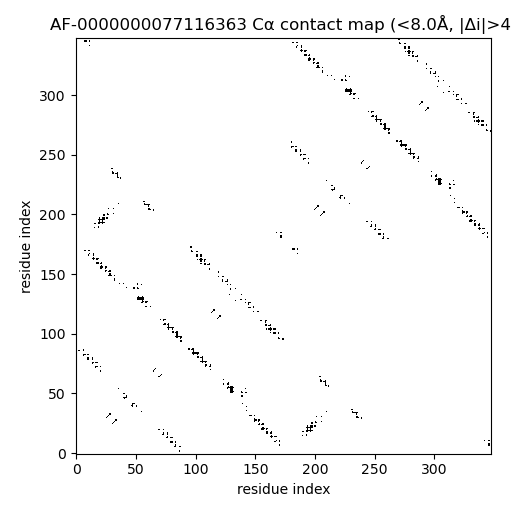 37 LEU B C 1
ATOM 1624 O O . LEU B 1 37 ? -3.162 -14.336 -15.383 1 98.12 37 LEU B O 1
ATOM 1628 N N . VAL B 1 38 ? -1.394 -13.953 -14.094 1 97.25 38 VAL B N 1
ATOM 1629 C CA . VAL B 1 38 ? -0.532 -13.914 -15.273 1 97.25 38 VAL B CA 1
ATOM 1630 C C . VAL B 1 38 ? -0.635 -15.234 -16.031 1 97.25 38 VAL B C 1
ATOM 1632 O O . VAL B 1 38 ? -0.61 -16.312 -15.422 1 97.25 38 VAL B O 1
ATOM 1635 N N . ASP B 1 39 ? -0.863 -15.211 -17.359 1 96.25 39 ASP B N 1
ATOM 1636 C CA . ASP B 1 39 ? -0.949 -16.375 -18.234 1 96.25 39 ASP B CA 1
ATOM 1637 C C . ASP B 1 39 ? -1.952 -17.391 -17.703 1 96.25 39 ASP B C 1
ATOM 1639 O O . ASP B 1 39 ? -1.682 -18.594 -17.688 1 96.25 39 ASP B O 1
ATOM 1643 N N . PHE B 1 40 ? -3.021 -16.938 -17.203 1 97.62 40 PHE B N 1
ATOM 1644 C CA . PHE B 1 40 ? -4.035 -17.828 -16.641 1 97.62 40 PHE B CA 1
ATOM 1645 C C . PHE B 1 40 ? -4.672 -18.672 -17.734 1 97.62 40 PHE B C 1
ATOM 1647 O O . PHE B 1 40 ? -5.25 -18.141 -18.688 1 97.62 40 PHE B O 1
ATOM 1654 N N . PRO B 1 41 ? -4.586 -19.969 -17.656 1 97 41 PRO B N 1
ATOM 1655 C CA . PRO B 1 41 ? -5.148 -20.828 -18.703 1 97 41 PRO B CA 1
ATOM 1656 C C . PRO B 1 41 ? -6.664 -20.703 -18.812 1 97 41 PRO B C 1
ATOM 1658 O O . PRO B 1 41 ? -7.359 -20.609 -17.797 1 97 41 PRO B O 1
ATOM 1661 N N . PRO B 1 42 ? -7.133 -20.641 -20.016 1 96.06 42 PRO B N 1
ATOM 1662 C CA . PRO B 1 42 ? -8.586 -20.516 -20.188 1 96.06 42 PRO B CA 1
ATOM 1663 C C . PRO B 1 42 ? -9.336 -21.781 -19.75 1 96.06 42 PRO B C 1
ATOM 1665 O O . PRO B 1 42 ? -8.75 -22.859 -19.703 1 96.06 42 PRO B O 1
ATOM 1668 N N . PRO B 1 43 ? -10.594 -21.578 -19.406 1 94.94 43 PRO B N 1
ATOM 1669 C CA . PRO B 1 43 ? -11.406 -22.75 -19.062 1 94.94 43 PRO B CA 1
ATOM 1670 C C . PRO B 1 43 ? -11.383 -23.828 -20.141 1 94.94 43 PRO B C 1
ATOM 1672 O O . PRO B 1 43 ? -11.398 -23.516 -21.328 1 94.94 43 PRO B O 1
ATOM 1675 N N . GLY B 1 44 ? -11.367 -25.031 -19.766 1 92.12 44 GLY B N 1
ATOM 1676 C CA . GLY B 1 44 ? -11.328 -26.141 -20.719 1 92.12 44 GLY B CA 1
ATOM 1677 C C . GLY B 1 44 ? -9.922 -26.609 -21.031 1 92.12 44 GLY B C 1
ATOM 1678 O O . GLY B 1 44 ? -9.734 -27.719 -21.547 1 92.12 44 GLY B O 1
ATOM 1679 N N . SER B 1 45 ? -8.914 -25.734 -20.766 1 94.31 45 SER B N 1
ATOM 1680 C CA . SER B 1 45 ? -7.527 -26.141 -20.984 1 94.31 45 SER B CA 1
ATOM 1681 C C . SER B 1 45 ? -7.023 -27.062 -19.891 1 94.31 45 SER B C 1
ATOM 1683 O O . SER B 1 45 ? -7.562 -27.062 -18.781 1 94.31 45 SER B O 1
ATOM 1685 N N . PRO B 1 46 ? -6.043 -27.906 -20.125 1 92.75 46 PRO B N 1
ATOM 1686 C CA . PRO B 1 46 ? -5.57 -28.922 -19.188 1 92.75 46 PRO B CA 1
ATOM 1687 C C . PRO B 1 46 ? -5.043 -28.328 -17.875 1 92.75 46 PRO B C 1
ATOM 1689 O O . PRO B 1 46 ? -5.191 -28.938 -16.812 1 92.75 46 PRO B O 1
ATOM 1692 N N . ASP B 1 47 ? -4.504 -27.141 -17.906 1 93.88 47 ASP B N 1
ATOM 1693 C CA . ASP B 1 47 ? -3.85 -26.609 -16.719 1 93.88 47 ASP B CA 1
ATOM 1694 C C . ASP B 1 47 ? -4.773 -25.656 -15.969 1 93.88 47 ASP B C 1
ATOM 1696 O O . ASP B 1 47 ? -4.398 -25.109 -14.93 1 93.88 47 ASP B O 1
ATOM 1700 N N . HIS B 1 48 ? -5.957 -25.453 -16.438 1 96.38 48 HIS B N 1
ATOM 1701 C CA . HIS B 1 48 ? -6.848 -24.453 -15.867 1 96.38 48 HIS B CA 1
ATOM 1702 C C . HIS B 1 48 ? -7.215 -24.797 -14.422 1 96.38 4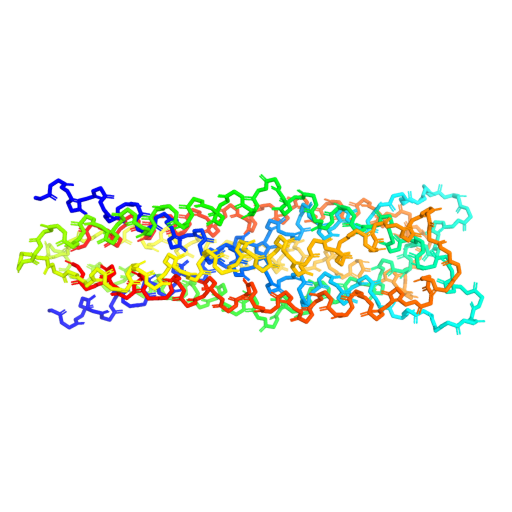8 HIS B C 1
ATOM 1704 O O . HIS B 1 48 ? -7.117 -23.938 -13.539 1 96.38 48 HIS B O 1
ATOM 1710 N N . LYS B 1 49 ? -7.609 -26.031 -14.234 1 95.69 49 LYS B N 1
ATOM 1711 C CA . LYS B 1 49 ? -8.047 -26.453 -12.906 1 95.69 49 LYS B CA 1
ATOM 1712 C C . LYS B 1 49 ? -6.922 -26.297 -11.883 1 95.69 49 LYS B C 1
ATOM 1714 O O . LYS B 1 49 ? -7.145 -25.797 -10.781 1 95.69 49 LYS B O 1
ATOM 1719 N N . THR B 1 50 ? -5.746 -26.719 -12.273 1 94.62 50 THR B N 1
ATOM 1720 C CA . THR B 1 50 ? -4.598 -26.625 -11.383 1 94.62 50 THR B CA 1
ATOM 1721 C C . THR B 1 50 ? -4.301 -25.172 -11.023 1 94.62 50 THR B C 1
ATOM 1723 O O . THR B 1 50 ? -4.062 -24.859 -9.852 1 94.62 50 THR B O 1
ATOM 1726 N N . ARG B 1 51 ? -4.379 -24.344 -11.977 1 96.81 51 ARG B N 1
ATOM 1727 C CA . ARG B 1 51 ? -4.098 -22.922 -11.75 1 96.81 51 ARG B CA 1
ATOM 1728 C C . ARG B 1 51 ? -5.191 -22.266 -10.906 1 96.81 51 ARG B C 1
ATOM 1730 O O . ARG B 1 51 ? -4.906 -21.438 -10.055 1 96.81 51 ARG B O 1
ATOM 1737 N N . ALA B 1 52 ? -6.395 -22.641 -11.141 1 97.94 52 ALA B N 1
ATOM 1738 C CA . ALA B 1 52 ? -7.512 -22.109 -10.359 1 97.94 52 ALA B CA 1
ATOM 1739 C C . ALA B 1 52 ? -7.402 -22.531 -8.898 1 97.94 52 ALA B C 1
ATOM 1741 O O . ALA B 1 52 ? -7.629 -21.719 -7.992 1 97.94 52 ALA B O 1
ATOM 1742 N N . ARG B 1 53 ? -7.07 -23.719 -8.656 1 97.12 53 ARG B N 1
ATOM 1743 C CA . ARG B 1 53 ? -6.902 -24.219 -7.297 1 97.12 53 ARG B CA 1
ATOM 1744 C C . ARG B 1 53 ? -5.73 -23.531 -6.605 1 97.12 53 ARG B C 1
ATOM 1746 O O . ARG B 1 53 ? -5.785 -23.25 -5.406 1 97.12 53 ARG B O 1
ATOM 1753 N N . LEU B 1 54 ? -4.668 -23.312 -7.375 1 97.19 54 LEU B N 1
ATOM 1754 C CA . LEU B 1 54 ? -3.549 -22.562 -6.816 1 97.19 54 LEU B CA 1
ATOM 1755 C C . LEU B 1 54 ? -3.984 -21.156 -6.41 1 97.19 54 LEU B C 1
ATOM 1757 O O . LEU B 1 54 ? -3.637 -20.688 -5.324 1 97.19 54 LEU B O 1
ATOM 1761 N N . LEU B 1 55 ? -4.73 -20.531 -7.262 1 98.06 55 LEU B N 1
ATOM 1762 C CA . LEU B 1 55 ? -5.266 -19.219 -6.93 1 98.06 55 LEU B CA 1
ATOM 1763 C C . LEU B 1 55 ? -6.035 -19.266 -5.617 1 98.06 55 LEU B C 1
ATOM 1765 O O . LEU B 1 55 ? -5.887 -18.375 -4.773 1 98.06 55 LEU B O 1
ATOM 1769 N N . GLY B 1 56 ? -6.828 -20.234 -5.469 1 97.94 56 GLY B N 1
ATOM 1770 C CA . GLY B 1 56 ? -7.574 -20.406 -4.234 1 97.94 56 GLY B CA 1
ATOM 1771 C C . GLY B 1 56 ? -6.684 -20.531 -3.01 1 97.94 56 GLY B C 1
ATOM 1772 O O . GLY B 1 56 ? -7.016 -20.016 -1.941 1 97.94 56 GLY B O 1
ATOM 1773 N N . ARG B 1 57 ? -5.594 -21.188 -3.148 1 97.19 57 ARG B N 1
ATOM 1774 C CA . ARG B 1 57 ? -4.668 -21.344 -2.033 1 97.19 57 ARG B CA 1
ATOM 1775 C C . ARG B 1 57 ? -3.889 -20.062 -1.775 1 97.19 57 ARG B C 1
ATOM 1777 O O . ARG B 1 57 ? -3.49 -19.781 -0.642 1 97.19 57 ARG B O 1
ATOM 1784 N N . GLN B 1 58 ? -3.678 -19.328 -2.764 1 97.56 58 GLN B N 1
ATOM 1785 C CA . GLN B 1 58 ? -2.947 -18.062 -2.654 1 97.56 58 GLN B CA 1
ATOM 1786 C C . GLN B 1 58 ? -3.799 -16.984 -1.985 1 97.56 58 GLN B C 1
ATOM 1788 O O . GLN B 1 58 ? -3.283 -16.172 -1.226 1 97.56 58 GLN B O 1
ATOM 1793 N N . TRP B 1 59 ? -5.027 -17.062 -2.236 1 97.06 59 TRP B N 1
ATOM 1794 C CA . TRP B 1 59 ? -5.91 -15.922 -1.984 1 97.06 59 TRP B CA 1
ATOM 1795 C C . TRP B 1 59 ? -6.008 -15.633 -0.491 1 97.06 59 TRP B C 1
ATOM 1797 O O . TRP B 1 59 ? -6.027 -14.469 -0.079 1 97.06 59 TRP B O 1
ATOM 1807 N N . PRO B 1 60 ? -6.07 -16.578 0.441 1 95.12 60 PRO B N 1
ATOM 1808 C CA . PRO B 1 60 ? -6.141 -16.266 1.869 1 95.12 60 PRO B CA 1
ATOM 1809 C C . PRO B 1 60 ? -4.965 -15.414 2.346 1 95.12 60 PRO B C 1
ATOM 1811 O O . PRO B 1 60 ? -5.109 -14.617 3.279 1 95.12 60 PRO B O 1
ATOM 1814 N N . LEU B 1 61 ? -3.875 -15.547 1.716 1 94.25 61 LEU B N 1
ATOM 1815 C CA . LEU B 1 61 ? -2.695 -14.781 2.104 1 94.25 61 LEU B CA 1
ATOM 1816 C C . LEU B 1 61 ? -2.795 -13.344 1.61 1 94.25 61 LEU B C 1
ATOM 1818 O O . LEU B 1 61 ? -2.068 -12.469 2.086 1 94.25 61 LEU B O 1
ATOM 1822 N N . CYS B 1 62 ? -3.66 -13.102 0.696 1 91.75 62 CYS B N 1
ATOM 1823 C CA . CYS B 1 62 ? -3.893 -11.766 0.166 1 91.75 62 CYS B CA 1
ATOM 1824 C C . CYS B 1 62 ? -4.898 -11.008 1.022 1 91.75 62 CYS B C 1
ATOM 1826 O O . CYS B 1 62 ? -4.938 -9.773 0.997 1 91.75 62 CYS B O 1
ATOM 1828 N N . TRP B 1 63 ? -5.73 -11.758 1.723 1 87.44 63 TRP B N 1
ATOM 1829 C CA . TRP B 1 63 ? -6.773 -10.969 2.379 1 87.44 63 TRP B CA 1
ATOM 1830 C C . TRP B 1 63 ? -6.699 -11.125 3.893 1 87.44 63 TRP B C 1
ATOM 1832 O O . TRP B 1 63 ? -7.254 -10.312 4.637 1 87.44 63 TRP B O 1
ATOM 1842 N N . THR B 1 64 ? -6.02 -12.133 4.426 1 84.19 64 THR B N 1
ATOM 1843 C CA . THR B 1 64 ? -5.93 -12.312 5.867 1 84.19 64 THR B CA 1
ATOM 1844 C C . THR B 1 64 ? -5.246 -11.117 6.523 1 84.19 64 THR B C 1
ATOM 1846 O O . THR B 1 64 ? -5.734 -10.586 7.523 1 84.19 64 THR B O 1
ATOM 1849 N N . VAL B 1 65 ? -4.152 -10.656 5.945 1 83.56 65 VAL B N 1
ATOM 1850 C CA . VAL B 1 65 ? -3.471 -9.477 6.457 1 83.56 65 VAL B CA 1
ATOM 1851 C C . VAL B 1 65 ? -4.383 -8.258 6.328 1 83.56 65 VAL B C 1
ATOM 1853 O O . VAL B 1 65 ? -4.379 -7.375 7.188 1 83.56 65 VAL B O 1
ATOM 1856 N N . GLY B 1 66 ? -5.16 -8.234 5.312 1 80.69 66 GLY B N 1
ATOM 1857 C CA . GLY B 1 66 ? -6.152 -7.184 5.152 1 80.69 66 GLY B CA 1
ATOM 1858 C C . GLY B 1 66 ? -7.148 -7.125 6.297 1 80.69 66 GLY B C 1
ATOM 1859 O O . GLY B 1 66 ? -7.391 -6.055 6.859 1 80.69 66 GLY B O 1
ATOM 1860 N N . ASN B 1 67 ? -7.582 -8.211 6.676 1 82.31 67 ASN B N 1
ATOM 1861 C CA . ASN B 1 67 ? -8.578 -8.305 7.734 1 82.31 67 ASN B CA 1
ATOM 1862 C C . ASN B 1 67 ? -7.973 -8.008 9.102 1 82.31 67 ASN B C 1
ATOM 1864 O O . ASN B 1 67 ? -8.641 -7.461 9.977 1 82.31 67 ASN B O 1
ATOM 1868 N N . GLN B 1 68 ? -6.727 -8.289 9.25 1 85.44 68 GLN B N 1
ATOM 1869 C CA . GLN B 1 68 ? -6.098 -8.188 10.562 1 85.44 68 GLN B CA 1
ATOM 1870 C C . GLN B 1 68 ? -5.422 -6.832 10.742 1 85.44 68 GLN B C 1
ATOM 1872 O O . GLN B 1 68 ? -5.234 -6.371 11.867 1 85.44 68 GLN B O 1
ATOM 1877 N N . PHE B 1 69 ? -5.062 -6.23 9.695 1 87.75 69 PHE B N 1
ATOM 1878 C CA . PHE B 1 69 ? -4.305 -4.988 9.828 1 87.75 69 PHE B CA 1
ATOM 1879 C C . PHE B 1 69 ? -5.02 -3.838 9.133 1 87.75 69 PHE B C 1
ATOM 1881 O O . PHE B 1 69 ? -5.273 -2.799 9.75 1 87.75 69 PHE B O 1
ATOM 1888 N N . PHE B 1 70 ? -5.426 -3.969 7.941 1 91.69 70 PHE B N 1
ATOM 1889 C CA . PHE B 1 70 ? -5.934 -2.852 7.152 1 91.69 70 PHE B CA 1
ATOM 1890 C C . PHE B 1 70 ? -7.375 -2.531 7.531 1 91.69 70 PHE B C 1
ATOM 1892 O O . PHE B 1 70 ? -7.773 -1.365 7.547 1 91.69 70 PHE B O 1
ATOM 1899 N N . ARG B 1 71 ? -8.172 -3.533 7.867 1 91.25 71 ARG B N 1
ATOM 1900 C CA . ARG B 1 71 ? -9.539 -3.266 8.297 1 91.25 71 ARG B CA 1
ATOM 1901 C C . ARG B 1 71 ? -9.562 -2.488 9.609 1 91.25 71 ARG B C 1
ATOM 1903 O O . ARG B 1 71 ? -10.242 -1.467 9.719 1 91.25 71 ARG B O 1
ATOM 1910 N N . PRO B 1 72 ? -8.82 -2.908 10.547 1 93.75 72 PRO B N 1
ATOM 1911 C CA . PRO B 1 72 ? -8.781 -2.129 11.781 1 93.75 72 PRO B CA 1
ATOM 1912 C C . PRO B 1 72 ? -8.336 -0.688 11.562 1 93.75 72 PRO B C 1
ATOM 1914 O O . PRO B 1 72 ? -8.867 0.233 12.188 1 93.75 72 PRO B O 1
ATOM 1917 N N . ILE B 1 73 ? -7.352 -0.481 10.727 1 94.94 73 ILE B N 1
ATOM 1918 C CA . ILE B 1 73 ? -6.883 0.892 10.57 1 94.94 73 ILE B CA 1
ATOM 1919 C C . ILE B 1 73 ? -7.949 1.72 9.852 1 94.94 73 ILE B C 1
ATOM 1921 O O . ILE B 1 73 ? -8.07 2.924 10.086 1 94.94 73 ILE B O 1
ATOM 1925 N N . SER B 1 74 ? -8.703 1.095 8.969 1 96.06 74 SER B N 1
ATOM 1926 C CA . SER B 1 74 ? -9.828 1.802 8.367 1 96.06 74 SER B CA 1
ATOM 1927 C C . SER B 1 74 ? -10.875 2.168 9.414 1 96.06 74 SER B C 1
ATOM 1929 O O . SER B 1 74 ? -11.414 3.279 9.398 1 96.06 74 SER B O 1
ATOM 1931 N N . THR B 1 75 ? -11.172 1.295 10.297 1 97.12 75 THR B N 1
ATOM 1932 C CA . THR B 1 75 ? -12.133 1.534 11.367 1 97.12 75 THR B CA 1
ATOM 1933 C C . THR B 1 75 ? -11.656 2.654 12.289 1 97.12 75 THR B C 1
ATOM 1935 O O . THR B 1 75 ? -12.43 3.543 12.648 1 97.12 75 THR B O 1
ATOM 1938 N N . LEU B 1 76 ? -10.414 2.584 12.625 1 98 76 LEU B N 1
ATOM 1939 C CA . LEU B 1 76 ? -9.844 3.641 13.445 1 98 76 LEU B CA 1
ATOM 1940 C C . LEU B 1 76 ? -9.867 4.977 12.719 1 98 76 LEU B C 1
ATOM 1942 O O . LEU B 1 76 ? -10.047 6.027 13.336 1 98 76 LEU B O 1
ATOM 1946 N N . GLY B 1 77 ? -9.672 4.91 11.375 1 98.38 77 GLY B N 1
ATOM 1947 C CA . GLY B 1 77 ? -9.828 6.117 10.586 1 98.38 77 GLY B CA 1
ATOM 1948 C C . GLY B 1 77 ? -11.227 6.707 10.664 1 98.38 77 GLY B C 1
ATOM 1949 O O . GLY B 1 77 ? -11.391 7.914 10.852 1 98.38 77 GLY B O 1
ATOM 1950 N N . PHE B 1 78 ? -12.219 5.875 10.57 1 98.75 78 PHE B N 1
ATOM 1951 C CA . PHE B 1 78 ? -13.609 6.301 10.68 1 98.75 78 PHE B CA 1
ATOM 1952 C C . PHE B 1 78 ? -13.867 6.965 12.023 1 98.75 78 PHE B C 1
ATOM 1954 O O . PHE B 1 78 ? -14.344 8.102 12.086 1 98.75 78 PHE B O 1
ATOM 1961 N N . LEU B 1 79 ? -13.484 6.289 13.086 1 98.75 79 LEU B N 1
ATOM 1962 C CA . LEU B 1 79 ? -13.742 6.781 14.438 1 98.75 79 LEU B CA 1
ATOM 1963 C C . LEU B 1 79 ? -12.938 8.047 14.711 1 98.75 79 LEU B C 1
ATOM 1965 O O . LEU B 1 79 ? -13.438 8.984 15.344 1 98.75 79 LEU B O 1
ATOM 1969 N N . GLY B 1 80 ? -11.719 8.062 14.266 1 98.56 80 GLY B N 1
ATOM 1970 C CA . GLY B 1 80 ? -10.875 9.227 14.477 1 98.56 80 GLY B CA 1
ATOM 1971 C C . GLY B 1 80 ? -11.375 10.461 13.758 1 98.56 80 GLY B C 1
ATOM 1972 O O . GLY B 1 80 ? -11.414 11.555 14.336 1 98.56 80 GLY B O 1
ATOM 1973 N N . TYR B 1 81 ? -11.719 10.305 12.469 1 98.44 81 TYR B N 1
ATOM 1974 C CA . TYR B 1 81 ? -12.25 11.438 11.727 1 98.44 81 TYR B CA 1
ATOM 1975 C C . TYR B 1 81 ? -13.57 11.914 12.328 1 98.44 81 TYR B C 1
ATOM 1977 O O . TYR B 1 81 ? -13.852 13.109 12.352 1 98.44 81 TYR B O 1
ATOM 1985 N N . ALA B 1 82 ? -14.43 10.977 12.734 1 98.56 82 ALA B N 1
ATOM 1986 C CA . ALA B 1 82 ? -15.68 11.344 13.391 1 98.56 82 ALA B CA 1
ATOM 1987 C C . ALA B 1 82 ? -15.422 12.156 14.656 1 98.56 82 ALA B C 1
ATOM 1989 O O . ALA B 1 82 ? -16.078 13.172 14.898 1 98.56 82 ALA B O 1
ATOM 1990 N N . TYR B 1 83 ? -14.539 11.703 15.406 1 98 83 TYR B N 1
ATOM 1991 C CA . TYR B 1 83 ? -14.164 12.422 16.609 1 98 83 TYR B CA 1
ATOM 1992 C C . TYR B 1 83 ? -13.656 13.828 16.281 1 98 83 TYR B C 1
ATOM 1994 O O . TYR B 1 83 ? -14.062 14.805 16.922 1 98 83 TYR B O 1
ATOM 2002 N N . ALA B 1 84 ? -12.672 13.898 15.391 1 96.12 84 ALA B N 1
ATOM 2003 C CA . ALA B 1 84 ? -12.117 15.195 15.008 1 96.12 84 ALA B CA 1
ATOM 2004 C C . ALA B 1 84 ? -13.219 16.141 14.523 1 96.12 84 ALA B C 1
ATOM 2006 O O . ALA B 1 84 ? -13.266 17.297 14.914 1 96.12 84 ALA B O 1
ATOM 2007 N N . GLY B 1 85 ? -14.102 15.578 13.633 1 95.88 85 GLY B N 1
ATOM 2008 C CA . GLY B 1 85 ? -15.211 16.391 13.164 1 95.88 85 GLY B CA 1
ATOM 2009 C C . GLY B 1 85 ? -16.109 16.891 14.281 1 95.88 85 GLY B C 1
ATOM 2010 O O . GLY B 1 85 ? -16.5 18.062 14.305 1 95.88 85 GLY B O 1
ATOM 2011 N N . PHE B 1 86 ? -16.406 16.062 15.172 1 96.12 86 PHE B N 1
ATOM 2012 C CA . PHE B 1 86 ? -17.25 16.422 16.297 1 96.12 86 PHE B CA 1
ATOM 2013 C C . PHE B 1 86 ? -16.578 17.484 17.172 1 96.12 86 PHE B C 1
ATOM 2015 O O . PHE B 1 86 ? -17.234 18.422 17.625 1 96.12 86 PHE B O 1
ATOM 2022 N N . SER B 1 87 ? -15.344 17.312 17.469 1 94.19 87 SER B N 1
ATOM 2023 C CA . SER B 1 87 ? -14.594 18.25 18.297 1 94.19 87 SER B CA 1
ATOM 2024 C C . SER B 1 87 ? -14.578 19.641 17.656 1 94.19 87 SER B C 1
ATOM 2026 O O . SER B 1 87 ? -14.758 20.656 18.328 1 94.19 87 SER B O 1
ATOM 2028 N N . VAL B 1 88 ? -14.359 19.656 16.391 1 92.19 88 VAL B N 1
ATOM 2029 C CA . VAL B 1 88 ? -14.336 20.922 15.672 1 92.19 88 VAL B CA 1
ATOM 2030 C C . VAL B 1 88 ? -15.727 21.531 15.664 1 92.19 88 VAL B C 1
ATOM 2032 O O . VAL B 1 88 ? -15.883 22.75 15.812 1 92.19 88 VAL B O 1
ATOM 2035 N N . TYR B 1 89 ? -16.734 20.781 15.414 1 93.12 89 TYR B N 1
ATOM 2036 C CA . TYR B 1 89 ? -18.125 21.25 15.445 1 93.12 89 TYR B CA 1
ATOM 2037 C C . TYR B 1 89 ? -18.438 21.906 16.781 1 93.12 89 TYR B C 1
ATOM 2039 O O . TYR B 1 89 ? -19.078 22.953 16.828 1 93.12 89 TYR B O 1
ATOM 2047 N N . ARG B 1 90 ? -17.984 21.375 17.797 1 92.94 90 ARG B N 1
ATOM 2048 C CA . ARG B 1 90 ? -18.281 21.859 19.141 1 92.94 90 ARG B CA 1
ATOM 2049 C C . ARG B 1 90 ? -17.562 23.188 19.422 1 92.94 90 ARG B C 1
ATOM 2051 O O . ARG B 1 90 ? -18.016 23.984 20.234 1 92.94 90 ARG B O 1
ATOM 2058 N N . GLU B 1 91 ? -16.406 23.391 18.797 1 89.56 91 GLU B N 1
ATOM 2059 C CA . GLU B 1 91 ? -15.68 24.641 18.953 1 89.56 91 GLU B CA 1
ATOM 2060 C C . GLU B 1 91 ? -16.453 25.812 18.375 1 89.56 91 GLU B C 1
ATOM 2062 O O . GLU B 1 91 ? -16.203 26.969 18.75 1 89.56 91 GLU B O 1
ATOM 2067 N N . GLY B 1 92 ? -17.375 25.594 17.438 1 84.94 92 GLY B N 1
ATOM 2068 C CA . GLY B 1 92 ? -18.234 26.641 16.891 1 84.94 92 GLY B CA 1
ATOM 2069 C C . GLY B 1 92 ? -17.469 27.703 16.125 1 84.94 92 GLY B C 1
ATOM 2070 O O . GLY B 1 92 ? -16.656 27.391 15.242 1 84.94 92 GLY B O 1
ATOM 2071 N N . MET B 1 93 ? -17.656 29 16.516 1 79.25 93 MET B N 1
ATOM 2072 C CA . MET B 1 93 ? -17.109 30.141 15.789 1 79.25 93 MET B CA 1
ATOM 2073 C C . MET B 1 93 ? -15.609 30.266 16 1 79.25 93 MET B C 1
ATOM 2075 O O . MET B 1 93 ? -14.922 30.938 15.234 1 79.25 93 MET B O 1
ATOM 2079 N N . LEU B 1 94 ? -15.078 29.594 16.938 1 79.38 94 LEU B N 1
ATOM 2080 C CA . LEU B 1 94 ? -13.656 29.672 17.25 1 79.38 94 LEU B CA 1
ATOM 2081 C C . LEU B 1 94 ? -12.852 28.672 16.438 1 79.38 94 LEU B C 1
ATOM 2083 O O . LEU B 1 94 ? -11.617 28.719 16.422 1 79.38 94 LEU B O 1
ATOM 2087 N N . ALA B 1 95 ? -13.602 27.812 15.711 1 80.62 95 ALA B N 1
ATOM 2088 C CA . ALA B 1 95 ? -12.914 26.766 14.961 1 80.62 95 ALA B CA 1
ATOM 2089 C C . ALA B 1 95 ? -12.195 27.344 13.75 1 80.62 95 ALA B C 1
ATOM 2091 O O . ALA B 1 95 ? -12.734 28.203 13.055 1 80.62 95 ALA B O 1
ATOM 2092 N N . ARG B 1 96 ? -11.016 26.953 13.547 1 80.69 96 ARG B N 1
ATOM 2093 C CA . ARG B 1 96 ? -10.227 27.391 12.398 1 80.69 96 ARG B CA 1
ATOM 2094 C C . ARG B 1 96 ? -10.344 26.391 11.25 1 80.69 96 ARG B C 1
ATOM 2096 O O . ARG B 1 96 ? -9.812 26.641 10.164 1 80.69 96 ARG B O 1
ATOM 2103 N N . SER B 1 97 ? -11.016 25.297 11.594 1 86.19 97 SER B N 1
ATOM 2104 C CA . SER B 1 97 ? -11.227 24.266 10.586 1 86.19 97 SER B CA 1
ATOM 2105 C C . SER B 1 97 ? -12.711 23.969 10.383 1 86.19 97 SER B C 1
ATOM 2107 O O . SER B 1 97 ? -13.555 24.578 11.047 1 86.19 97 SER B O 1
ATOM 2109 N N . ASP B 1 98 ? -12.977 23.234 9.32 1 92.44 98 ASP B N 1
ATOM 2110 C CA . ASP B 1 98 ? -14.359 22.922 8.961 1 92.44 98 ASP B CA 1
ATOM 2111 C C . ASP B 1 98 ? -14.711 21.484 9.344 1 92.44 98 ASP B C 1
ATOM 2113 O O . ASP B 1 98 ? -14.172 20.531 8.773 1 92.44 98 ASP B O 1
ATOM 2117 N N . TRP B 1 99 ? -15.609 21.359 10.273 1 94.5 99 TRP B N 1
ATOM 2118 C CA . TRP B 1 99 ? -15.984 20.047 10.781 1 94.5 99 TRP B CA 1
ATOM 2119 C C . TRP B 1 99 ? -16.578 19.188 9.664 1 94.5 99 TRP B C 1
ATOM 2121 O O . TRP B 1 99 ? -16.516 17.953 9.719 1 94.5 99 TRP B O 1
ATOM 2131 N N . LYS B 1 100 ? -17.141 19.703 8.594 1 97.19 100 LYS B N 1
ATOM 2132 C CA . LYS B 1 100 ? -17.766 18.969 7.496 1 97.19 100 LYS B CA 1
ATOM 2133 C C . LYS B 1 100 ? -16.734 18.156 6.73 1 97.19 100 LYS B C 1
ATOM 2135 O O . LYS B 1 100 ? -17.031 17.047 6.254 1 97.19 100 LYS B O 1
ATOM 2140 N N . LEU B 1 101 ? -15.539 18.703 6.602 1 97.06 101 LEU B N 1
ATOM 2141 C CA . LEU B 1 101 ? -14.492 17.984 5.879 1 97.06 101 LEU B CA 1
ATOM 2142 C C . LEU B 1 101 ? -14.078 16.719 6.629 1 97.06 101 LEU B C 1
ATOM 2144 O O . LEU B 1 101 ? -13.852 15.672 6.016 1 97.06 101 LEU B O 1
ATOM 2148 N N . PHE B 1 102 ? -13.984 16.781 7.953 1 97.31 102 PHE B N 1
ATOM 2149 C CA . PHE B 1 102 ? -13.734 15.586 8.75 1 97.31 102 PHE B CA 1
ATOM 2150 C C . PHE B 1 102 ? -14.922 14.641 8.688 1 97.31 102 PHE B C 1
ATOM 2152 O O . PHE B 1 102 ? -14.758 13.422 8.703 1 97.31 102 PHE B O 1
ATOM 2159 N N . GLY B 1 103 ? -16.141 15.234 8.625 1 98 103 GLY B N 1
ATOM 2160 C CA . GLY B 1 103 ? -17.328 14.406 8.469 1 98 103 GLY B CA 1
ATOM 2161 C C . GLY B 1 103 ? -17.328 13.602 7.18 1 98 103 GLY B C 1
ATOM 2162 O O . GLY B 1 103 ? -17.641 12.414 7.191 1 98 103 GLY B O 1
ATOM 2163 N N . VAL B 1 104 ? -17 14.227 6.094 1 98.56 104 VAL B N 1
ATOM 2164 C CA . VAL B 1 104 ? -16.922 13.531 4.812 1 98.56 104 VAL B CA 1
ATOM 2165 C C . VAL B 1 104 ? -15.852 12.445 4.875 1 98.56 104 VAL B C 1
ATOM 2167 O O . VAL B 1 104 ? -16.062 11.336 4.379 1 98.56 104 VAL B O 1
ATOM 2170 N N . ALA B 1 105 ? -14.695 12.789 5.484 1 98.69 105 ALA B N 1
ATOM 2171 C CA . ALA B 1 105 ? -13.625 11.805 5.629 1 98.69 105 ALA B CA 1
ATOM 2172 C C . ALA B 1 105 ? -14.109 10.578 6.398 1 98.69 105 ALA B C 1
ATOM 2174 O O . ALA B 1 105 ? -13.812 9.445 6.02 1 98.69 105 ALA B O 1
ATOM 2175 N N . ALA B 1 106 ? -14.844 10.797 7.438 1 98.75 106 ALA B N 1
ATOM 2176 C CA . ALA B 1 106 ? -15.391 9.688 8.211 1 98.75 106 ALA B CA 1
ATOM 2177 C C . ALA B 1 106 ? -16.344 8.836 7.367 1 98.75 106 ALA B C 1
ATOM 2179 O O . ALA B 1 106 ? -16.266 7.609 7.387 1 98.75 106 ALA B O 1
ATOM 2180 N N . ILE B 1 107 ? -17.188 9.484 6.598 1 98.81 107 ILE B N 1
ATOM 2181 C CA . ILE B 1 107 ? -18.156 8.781 5.758 1 98.81 107 ILE B CA 1
ATOM 2182 C C . ILE B 1 107 ? -17.422 7.961 4.699 1 98.81 107 ILE B C 1
ATOM 2184 O O . ILE B 1 107 ? -17.844 6.855 4.355 1 98.81 107 ILE B O 1
ATOM 2188 N N . MET B 1 108 ? -16.312 8.523 4.18 1 98.81 108 MET B N 1
ATOM 2189 C CA . MET B 1 108 ? -15.523 7.793 3.193 1 98.81 108 MET B CA 1
ATOM 2190 C C . MET B 1 108 ? -14.977 6.5 3.787 1 98.81 108 MET B C 1
ATOM 2192 O O . MET B 1 108 ? -15.055 5.441 3.16 1 98.81 108 MET B O 1
ATOM 2196 N N . HIS B 1 109 ? -14.422 6.562 5.016 1 98.69 109 HIS B N 1
ATOM 2197 C CA . HIS B 1 109 ? -13.914 5.348 5.645 1 98.69 109 HIS B CA 1
ATOM 2198 C C . HIS B 1 109 ? -15.047 4.379 5.965 1 98.69 109 HIS B C 1
ATOM 2200 O O . HIS B 1 109 ? -14.898 3.166 5.816 1 98.69 109 HIS B O 1
ATOM 2206 N N . LEU B 1 110 ? -16.188 4.863 6.402 1 98.5 110 LEU B N 1
ATOM 2207 C CA . LEU B 1 110 ? -17.344 4.004 6.637 1 98.5 110 LEU B CA 1
ATOM 2208 C C . LEU B 1 110 ? -17.75 3.291 5.355 1 98.5 110 LEU B C 1
ATOM 2210 O O . LEU B 1 110 ? -18.078 2.1 5.379 1 98.5 110 LEU B O 1
ATOM 2214 N N . THR B 1 111 ? -17.75 4.039 4.285 1 98.56 111 THR B N 1
ATOM 2215 C CA . THR B 1 111 ? -18.078 3.455 2.984 1 98.56 111 THR B CA 1
ATOM 2216 C C . THR B 1 111 ? -17.125 2.309 2.66 1 98.56 111 THR B C 1
ATOM 2218 O O . THR B 1 111 ? -17.547 1.257 2.178 1 98.56 111 THR B O 1
ATOM 2221 N N . THR B 1 112 ? -15.836 2.518 2.902 1 97.69 112 THR B N 1
ATOM 2222 C CA . THR B 1 112 ? -14.844 1.471 2.672 1 97.69 112 THR B CA 1
ATOM 2223 C C . THR B 1 112 ? -15.164 0.232 3.506 1 97.69 112 THR B C 1
ATOM 2225 O O . THR B 1 112 ? -15.117 -0.891 3 1 97.69 112 THR B O 1
ATOM 2228 N N . ILE B 1 113 ? -15.477 0.437 4.719 1 97.12 113 ILE B N 1
ATOM 2229 C CA . ILE B 1 113 ? -15.766 -0.648 5.652 1 97.12 113 ILE B CA 1
ATOM 2230 C C . ILE B 1 113 ? -16.984 -1.434 5.168 1 97.12 113 ILE B C 1
ATOM 2232 O O . ILE B 1 113 ? -16.938 -2.664 5.086 1 97.12 113 ILE B O 1
ATOM 2236 N N . LEU B 1 114 ? -18.031 -0.793 4.812 1 97.81 114 LEU B N 1
ATOM 2237 C CA . LEU B 1 114 ? -19.266 -1.432 4.371 1 97.81 114 LEU B CA 1
ATOM 2238 C C . LEU B 1 114 ? -19.078 -2.125 3.025 1 97.81 114 LEU B C 1
ATOM 2240 O O . LEU B 1 114 ? -19.531 -3.254 2.834 1 97.81 114 LEU B O 1
ATOM 2244 N N . HIS B 1 115 ? -18.438 -1.421 2.098 1 97.81 115 HIS B N 1
ATOM 2245 C CA . HIS B 1 115 ? -18.125 -2.012 0.802 1 97.81 115 HIS B CA 1
ATOM 2246 C C . HIS B 1 115 ? -17.312 -3.295 0.961 1 97.81 115 HIS B C 1
ATOM 2248 O O . HIS B 1 115 ? -17.578 -4.289 0.284 1 97.81 115 HIS B O 1
ATOM 2254 N N . SER B 1 116 ? -16.328 -3.293 1.844 1 96.12 116 SER B N 1
ATOM 2255 C CA . SER B 1 116 ? -15.484 -4.457 2.088 1 96.12 116 SER B CA 1
ATOM 2256 C C . SER B 1 116 ? -16.297 -5.617 2.66 1 96.12 116 SER B C 1
ATOM 2258 O O . SER B 1 116 ? -16.156 -6.758 2.219 1 96.12 116 SER B O 1
ATOM 2260 N N . ALA B 1 117 ? -17.141 -5.344 3.568 1 94.19 117 ALA B N 1
ATOM 2261 C CA . ALA B 1 117 ? -17.922 -6.379 4.246 1 94.19 117 ALA B CA 1
ATOM 2262 C C . ALA B 1 117 ? -19.031 -6.914 3.348 1 94.19 117 ALA B C 1
ATOM 2264 O O . ALA B 1 117 ? -19.281 -8.125 3.309 1 94.19 117 ALA B O 1
ATOM 2265 N N . LEU B 1 118 ? -19.656 -6.102 2.576 1 96.81 118 LEU B N 1
ATOM 2266 C CA . LEU B 1 118 ? -20.859 -6.488 1.853 1 96.81 118 LEU B CA 1
ATOM 2267 C C . LEU B 1 118 ? -20.516 -6.941 0.436 1 96.81 118 LEU B C 1
ATOM 2269 O O . LEU B 1 118 ? -21.109 -7.898 -0.07 1 96.81 118 LEU B O 1
ATOM 2273 N N . ASN B 1 119 ? -19.641 -6.262 -0.177 1 97.25 119 ASN B N 1
ATOM 2274 C CA . ASN B 1 119 ? -19.406 -6.523 -1.592 1 97.25 119 ASN B CA 1
ATOM 2275 C C . ASN B 1 119 ? -18.125 -7.352 -1.799 1 97.25 119 ASN B C 1
ATOM 2277 O O . ASN B 1 119 ? -18.094 -8.219 -2.674 1 97.25 119 ASN B O 1
ATOM 2281 N N . MET B 1 120 ? -17.125 -7.117 -1.013 1 96 120 MET B N 1
ATOM 2282 C CA . MET B 1 120 ? -15.836 -7.738 -1.274 1 96 120 MET B CA 1
ATOM 2283 C C . MET B 1 120 ? -15.719 -9.078 -0.557 1 96 120 MET B C 1
ATOM 2285 O O . MET B 1 120 ? -15.109 -10.016 -1.072 1 96 120 MET B O 1
ATOM 2289 N N . GLN B 1 121 ? -16.328 -9.211 0.616 1 94.69 121 GLN B N 1
ATOM 2290 C CA . GLN B 1 121 ? -16.203 -10.43 1.4 1 94.69 121 GLN B CA 1
ATOM 2291 C C . GLN B 1 121 ? -16.766 -11.633 0.643 1 94.69 121 GLN B C 1
ATOM 2293 O O . GLN B 1 121 ? -16.141 -12.703 0.618 1 94.69 121 GLN B O 1
ATOM 2298 N N . PRO B 1 122 ? -17.906 -11.555 -0.016 1 96.69 122 PRO B N 1
ATOM 2299 C CA . PRO B 1 122 ? -18.375 -12.695 -0.801 1 96.69 122 PRO B CA 1
ATOM 2300 C C . PRO B 1 122 ? -17.406 -13.109 -1.899 1 96.69 122 PRO B C 1
ATOM 2302 O O . PRO B 1 122 ? -17.281 -14.297 -2.213 1 96.69 122 PRO B O 1
ATOM 2305 N N . LEU B 1 123 ? -16.734 -12.141 -2.533 1 97.06 123 LEU B N 1
ATOM 2306 C CA . LEU B 1 123 ? -15.719 -12.461 -3.541 1 97.06 123 LEU B CA 1
ATOM 2307 C C . LEU B 1 123 ? -14.531 -13.18 -2.91 1 97.06 123 LEU B C 1
ATOM 2309 O O . LEU B 1 123 ? -14 -14.133 -3.49 1 97.06 123 LEU B O 1
ATOM 2313 N N . ASN B 1 124 ? -14.141 -12.711 -1.725 1 95.62 124 ASN B N 1
ATOM 2314 C CA . ASN B 1 124 ? -13.094 -13.422 -0.991 1 95.62 124 ASN B CA 1
ATOM 2315 C C . ASN B 1 124 ? -13.469 -14.875 -0.736 1 95.62 124 ASN B C 1
ATOM 2317 O O . ASN B 1 124 ? -12.648 -15.773 -0.927 1 95.62 124 ASN B O 1
ATOM 2321 N N . ASP B 1 125 ? -14.672 -15.094 -0.326 1 95.25 125 ASP B N 1
ATOM 2322 C CA . ASP B 1 125 ? -15.148 -16.438 -0.029 1 95.25 125 ASP B CA 1
ATOM 2323 C C . ASP B 1 125 ? -15.141 -17.312 -1.279 1 95.25 125 ASP B C 1
ATOM 2325 O O . ASP B 1 125 ? -14.758 -18.484 -1.219 1 95.25 125 ASP B O 1
ATOM 2329 N N . LYS B 1 126 ? -15.57 -16.766 -2.359 1 96.5 126 LYS B N 1
ATOM 2330 C CA . LYS B 1 126 ? -15.562 -17.5 -3.619 1 96.5 126 LYS B CA 1
ATOM 2331 C C . LYS B 1 126 ? -14.141 -17.875 -4.031 1 96.5 126 LYS B C 1
ATOM 2333 O O . LYS B 1 126 ? -13.891 -19.016 -4.449 1 96.5 126 LYS B O 1
ATOM 2338 N N . LEU B 1 127 ? -13.211 -16.969 -3.912 1 97.44 127 LEU B N 1
ATOM 2339 C CA . LEU B 1 127 ? -11.836 -17.219 -4.312 1 97.44 127 LEU B CA 1
ATOM 2340 C C . LEU B 1 127 ? -11.18 -18.234 -3.391 1 97.44 127 LEU B C 1
ATOM 2342 O O . LEU B 1 127 ? -10.477 -19.141 -3.857 1 97.44 127 LEU B O 1
ATOM 2346 N N . GLU B 1 128 ? -11.43 -18.125 -2.127 1 95.62 128 GLU B N 1
ATOM 2347 C CA . GLU B 1 128 ? -10.867 -19.062 -1.168 1 95.62 128 GLU B CA 1
ATOM 2348 C C . GLU B 1 128 ? -11.406 -20.469 -1.4 1 95.62 128 GLU B C 1
ATOM 2350 O O . GLU B 1 128 ? -10.688 -21.453 -1.23 1 95.62 128 GLU B O 1
ATOM 2355 N N . ALA B 1 129 ? -12.633 -20.594 -1.829 1 96.19 129 ALA B N 1
ATOM 2356 C CA . ALA B 1 129 ? -13.273 -21.891 -2.049 1 96.19 129 ALA B CA 1
ATOM 2357 C C . ALA B 1 129 ? -12.641 -22.625 -3.23 1 96.19 129 ALA B C 1
ATOM 2359 O O . ALA B 1 129 ? -12.789 -23.828 -3.369 1 96.19 129 ALA B O 1
ATOM 2360 N N . LEU B 1 130 ? -11.961 -21.906 -4.113 1 96.62 130 LEU B N 1
ATOM 2361 C CA . LEU B 1 130 ? -11.328 -22.516 -5.281 1 96.62 130 LEU B CA 1
ATOM 2362 C C . LEU B 1 130 ? -10.297 -23.547 -4.867 1 96.62 130 LEU B C 1
ATOM 2364 O O . LEU B 1 130 ? -9.992 -24.469 -5.633 1 96.62 130 LEU B O 1
ATOM 2368 N N . ALA B 1 131 ? -9.727 -23.391 -3.709 1 94.44 131 ALA B N 1
ATOM 2369 C CA . ALA B 1 131 ? -8.641 -24.266 -3.275 1 94.44 131 ALA B CA 1
ATOM 2370 C C . ALA B 1 131 ? -9.094 -25.719 -3.199 1 94.44 131 ALA B C 1
ATOM 2372 O O . ALA B 1 131 ? -8.398 -26.609 -3.676 1 94.44 131 ALA B O 1
ATOM 2373 N N . GLU B 1 132 ? -10.227 -26.016 -2.654 1 89 132 GLU B N 1
ATOM 2374 C CA . GLU B 1 132 ? -10.586 -27.406 -2.438 1 89 132 GLU B CA 1
ATOM 2375 C C . GLU B 1 132 ? -12.094 -27.609 -2.52 1 89 132 GLU B C 1
ATOM 2377 O O . GLU B 1 132 ? -12.57 -28.734 -2.709 1 89 132 GLU B O 1
ATOM 2382 N N . ARG B 1 133 ? -12.914 -26.578 -2.506 1 87.62 133 ARG B N 1
ATOM 2383 C CA . ARG B 1 133 ? -14.352 -26.75 -2.311 1 87.62 133 ARG B CA 1
ATOM 2384 C C . ARG B 1 133 ? -15.117 -26.422 -3.586 1 87.62 133 ARG B C 1
ATOM 2386 O O . ARG B 1 133 ? -16.281 -26.812 -3.727 1 87.62 133 ARG B O 1
ATOM 2393 N N . ALA B 1 134 ? -14.5 -25.938 -4.488 1 88.81 134 ALA B N 1
ATOM 2394 C CA . ALA B 1 134 ? -15.234 -25.375 -5.625 1 88.81 134 ALA B CA 1
ATOM 2395 C C . ALA B 1 134 ? -15.594 -26.469 -6.629 1 88.81 134 ALA B C 1
ATOM 2397 O O . ALA B 1 134 ? -14.789 -27.359 -6.895 1 88.81 134 ALA B O 1
ATOM 2398 N N . ARG B 1 135 ? -16.812 -26.406 -7.066 1 89.94 135 ARG B N 1
ATOM 2399 C CA . ARG B 1 135 ? -17.25 -27.234 -8.18 1 89.94 135 ARG B CA 1
ATOM 2400 C C . ARG B 1 135 ? -16.594 -26.797 -9.484 1 89.94 135 ARG B C 1
ATOM 2402 O O . ARG B 1 135 ? -16.062 -25.688 -9.578 1 89.94 135 ARG B O 1
ATOM 2409 N N . GLU B 1 136 ? -16.688 -27.641 -10.414 1 88.12 136 GLU B N 1
ATOM 2410 C CA . GLU B 1 136 ? -16.047 -27.359 -11.703 1 88.12 136 GLU B CA 1
ATOM 2411 C C . GLU B 1 136 ? -16.547 -26.047 -12.297 1 88.12 136 GLU B C 1
ATOM 2413 O O . GLU B 1 136 ? -15.758 -25.266 -12.828 1 88.12 136 GLU B O 1
ATOM 2418 N N . LYS B 1 137 ? -17.812 -25.797 -12.195 1 90.12 137 LYS B N 1
ATOM 2419 C CA . LYS B 1 137 ? -18.375 -24.578 -12.742 1 90.12 137 LYS B CA 1
ATOM 2420 C C . LYS B 1 137 ? -17.781 -23.344 -12.055 1 90.12 137 LYS B C 1
ATOM 2422 O O . LYS B 1 137 ? -17.562 -22.328 -12.703 1 90.12 137 LYS B O 1
ATOM 2427 N N . ASP B 1 138 ? -17.531 -23.422 -10.805 1 92.94 138 ASP B N 1
ATOM 2428 C CA . ASP B 1 138 ? -16.953 -22.312 -10.039 1 92.94 138 ASP B CA 1
ATOM 2429 C C . ASP B 1 138 ? -15.492 -22.094 -10.422 1 92.94 138 ASP B C 1
ATOM 2431 O O . ASP B 1 138 ? -15.008 -20.969 -10.43 1 92.94 138 ASP B O 1
ATOM 2435 N N . LEU B 1 139 ? -14.797 -23.156 -10.734 1 95.19 139 LEU B N 1
ATOM 2436 C CA . LEU B 1 139 ? -13.406 -23.047 -11.164 1 95.19 139 LEU B CA 1
ATOM 2437 C C . LEU B 1 139 ? -13.305 -22.266 -12.469 1 95.19 139 LEU B C 1
ATOM 2439 O O . LEU B 1 139 ? -12.352 -21.5 -12.664 1 95.19 139 LEU B O 1
ATOM 2443 N N . ASP B 1 140 ? -14.25 -22.406 -13.281 1 95.56 140 ASP B N 1
ATOM 2444 C CA . ASP B 1 140 ? -14.266 -21.719 -14.578 1 95.56 140 ASP B CA 1
ATOM 2445 C C . ASP B 1 140 ? -14.359 -20.219 -14.398 1 95.56 140 ASP B C 1
ATOM 2447 O O . ASP B 1 140 ? -13.984 -19.453 -15.297 1 95.56 140 ASP B O 1
ATOM 2451 N N . GLU B 1 141 ? -14.844 -19.797 -13.258 1 96.19 141 GLU B N 1
ATOM 2452 C CA . GLU B 1 141 ? -15.055 -18.375 -13.023 1 96.19 141 GLU B CA 1
ATOM 2453 C C . GLU B 1 141 ? -13.898 -17.766 -12.227 1 96.19 141 GLU B C 1
ATOM 2455 O O . GLU B 1 141 ? -13.93 -16.578 -11.891 1 96.19 141 GLU B O 1
ATOM 2460 N N . ALA B 1 142 ? -12.875 -18.484 -11.984 1 97.62 142 ALA B N 1
ATOM 2461 C CA . ALA B 1 142 ? -11.789 -18.078 -11.102 1 97.62 142 ALA B CA 1
ATOM 2462 C C . ALA B 1 142 ? -11.211 -16.734 -11.539 1 97.62 142 ALA B C 1
ATOM 2464 O O . ALA B 1 142 ? -11.156 -15.781 -10.75 1 97.62 142 ALA B O 1
ATOM 2465 N N . GLU B 1 143 ? -10.797 -16.688 -12.781 1 98.06 143 GLU B N 1
ATOM 2466 C CA . GLU B 1 143 ? -10.188 -15.469 -13.297 1 98.06 143 GLU B CA 1
ATOM 2467 C C . GLU B 1 143 ? -11.172 -14.297 -13.258 1 98.06 143 GLU B C 1
ATOM 2469 O O . GLU B 1 143 ? -10.805 -13.18 -12.906 1 98.06 143 GLU B O 1
ATOM 2474 N N . THR B 1 144 ? -12.406 -14.562 -13.609 1 97.75 144 THR B N 1
ATOM 2475 C CA . THR B 1 144 ? -13.438 -13.531 -13.641 1 97.75 144 THR B CA 1
ATOM 2476 C C . THR B 1 144 ? -13.688 -12.969 -12.242 1 97.75 144 THR B C 1
ATOM 2478 O O . THR B 1 144 ? -13.781 -11.758 -12.062 1 97.75 144 THR B O 1
ATOM 2481 N N . VAL B 1 145 ? -13.781 -13.828 -11.281 1 98.12 145 VAL B N 1
ATOM 2482 C CA . VAL B 1 145 ? -14.039 -13.406 -9.906 1 98.12 145 VAL B CA 1
ATOM 2483 C C . VAL B 1 145 ? -12.859 -12.586 -9.391 1 98.12 145 VAL B C 1
ATOM 2485 O O . VAL B 1 145 ? -13.047 -11.555 -8.742 1 98.12 145 VAL B O 1
ATOM 2488 N N . ALA B 1 146 ? -11.648 -13.031 -9.656 1 98.44 146 ALA B N 1
ATOM 2489 C CA . ALA B 1 146 ? -10.461 -12.305 -9.227 1 98.44 146 ALA B CA 1
ATOM 2490 C C . ALA B 1 146 ? -10.406 -10.922 -9.875 1 98.44 146 ALA B C 1
ATOM 2492 O O . ALA B 1 146 ? -10.094 -9.93 -9.211 1 98.44 146 ALA B O 1
ATOM 2493 N N . ASN B 1 147 ? -10.719 -10.844 -11.148 1 98.5 147 ASN B N 1
ATOM 2494 C CA . ASN B 1 147 ? -10.734 -9.562 -11.844 1 98.5 147 ASN B CA 1
ATOM 2495 C C . ASN B 1 147 ? -11.82 -8.641 -11.297 1 98.5 147 ASN B C 1
ATOM 2497 O O . ASN B 1 147 ? -11.617 -7.426 -11.195 1 98.5 147 ASN B O 1
ATOM 2501 N N . ARG B 1 148 ? -12.938 -9.172 -11.016 1 98.5 148 ARG B N 1
ATOM 2502 C CA . ARG B 1 148 ? -14 -8.383 -10.398 1 98.5 148 ARG B CA 1
ATOM 2503 C C . ARG B 1 148 ? -13.555 -7.832 -9.047 1 98.5 148 ARG B C 1
ATOM 2505 O O . ARG B 1 148 ? -13.828 -6.672 -8.727 1 98.5 148 ARG B O 1
ATOM 2512 N N . TRP B 1 149 ? -12.938 -8.703 -8.281 1 98.38 149 TRP B N 1
ATOM 2513 C CA . TRP B 1 149 ? -12.398 -8.25 -7 1 98.38 149 TRP B CA 1
ATOM 2514 C C . TRP B 1 149 ? -11.461 -7.066 -7.188 1 98.38 149 TRP B C 1
ATOM 2516 O O . TRP B 1 149 ? -11.586 -6.051 -6.496 1 98.38 149 TRP B O 1
ATOM 2526 N N . ALA B 1 150 ? -10.508 -7.18 -8.094 1 98.12 150 ALA B N 1
ATOM 2527 C CA . ALA B 1 150 ? -9.547 -6.105 -8.344 1 98.12 150 ALA B CA 1
ATOM 2528 C C . ALA B 1 150 ? -10.258 -4.824 -8.766 1 98.12 150 ALA B C 1
ATOM 2530 O O . ALA B 1 150 ? -9.852 -3.727 -8.383 1 98.12 150 ALA B O 1
ATOM 2531 N N . SER B 1 151 ? -11.32 -4.969 -9.539 1 98.44 151 SER B N 1
ATOM 2532 C CA . SER B 1 151 ? -12.094 -3.822 -10.008 1 98.44 151 SER B CA 1
ATOM 2533 C C . SER B 1 151 ? -12.82 -3.146 -8.852 1 98.44 151 SER B C 1
ATOM 2535 O O . SER B 1 151 ? -12.758 -1.926 -8.695 1 98.44 151 SER B O 1
ATOM 2537 N N . TRP B 1 152 ? -13.492 -3.885 -8.062 1 98.31 152 TRP B N 1
ATOM 2538 C CA . TRP B 1 152 ? -14.258 -3.342 -6.941 1 98.31 152 TRP B CA 1
ATOM 2539 C C . TRP B 1 152 ? -13.336 -2.777 -5.871 1 98.31 152 TRP B C 1
ATOM 2541 O O . TRP B 1 152 ? -13.711 -1.851 -5.145 1 98.31 152 TRP B O 1
ATOM 2551 N N . ASN B 1 153 ? -12.117 -3.34 -5.777 1 97.81 153 ASN B N 1
ATOM 2552 C CA . ASN B 1 153 ? -11.117 -2.84 -4.848 1 97.81 153 ASN B CA 1
ATOM 2553 C C . ASN B 1 153 ? -10.75 -1.389 -5.145 1 97.81 153 ASN B C 1
ATOM 2555 O O . ASN B 1 153 ? -10.242 -0.68 -4.273 1 97.81 153 ASN B O 1
ATOM 2559 N N . ARG B 1 154 ? -11.062 -0.868 -6.301 1 97.56 154 ARG B N 1
ATOM 2560 C CA . ARG B 1 154 ? -10.711 0.498 -6.68 1 97.56 154 ARG B CA 1
ATOM 2561 C C . ARG B 1 154 ? -11.484 1.511 -5.836 1 97.56 154 ARG B C 1
ATOM 2563 O O . ARG B 1 154 ? -11 2.617 -5.59 1 97.56 154 ARG B O 1
ATOM 2570 N N . LEU B 1 155 ? -12.641 1.042 -5.387 1 98.12 155 LEU B N 1
ATOM 2571 C CA . LEU B 1 155 ? -13.359 1.915 -4.465 1 98.12 155 LEU B CA 1
ATOM 2572 C C . LEU B 1 155 ? -12.562 2.121 -3.182 1 98.12 155 LEU B C 1
ATOM 2574 O O . LEU B 1 155 ? -12.578 3.213 -2.607 1 98.12 155 LEU B O 1
ATOM 2578 N N . ARG B 1 156 ? -11.852 1.12 -2.744 1 97.25 156 ARG B N 1
ATOM 2579 C CA . ARG B 1 156 ? -11.039 1.186 -1.533 1 97.25 156 ARG B CA 1
ATOM 2580 C C . ARG B 1 156 ? -9.773 2.006 -1.766 1 97.25 156 ARG B C 1
ATOM 2582 O O . ARG B 1 156 ? -9.047 2.32 -0.819 1 97.25 156 ARG B O 1
ATOM 2589 N N . LEU B 1 157 ? -9.539 2.309 -2.928 1 97.75 157 LEU B N 1
ATOM 2590 C CA . LEU B 1 157 ? -8.492 3.27 -3.268 1 97.75 157 LEU B CA 1
ATOM 2591 C C . LEU B 1 157 ? -9.023 4.695 -3.223 1 97.75 157 LEU B C 1
ATOM 2593 O O . LEU B 1 157 ? -8.414 5.574 -2.609 1 97.75 157 LEU B O 1
ATOM 2597 N N . VAL B 1 158 ? -10.18 4.902 -3.766 1 98.5 158 VAL B N 1
ATOM 2598 C CA . VAL B 1 158 ? -10.75 6.23 -3.955 1 98.5 158 VAL B CA 1
ATOM 2599 C C . VAL B 1 158 ? -11.164 6.812 -2.605 1 98.5 158 VAL B C 1
ATOM 2601 O O . VAL B 1 158 ? -10.852 7.969 -2.299 1 98.5 158 VAL B O 1
ATOM 2604 N N . THR B 1 159 ? -11.805 6.059 -1.785 1 98.69 159 THR B N 1
ATOM 2605 C CA . THR B 1 159 ? -12.391 6.555 -0.544 1 98.69 159 THR B CA 1
ATOM 2606 C C . THR B 1 159 ? -11.305 7.059 0.404 1 98.69 159 THR B C 1
ATOM 2608 O O . THR B 1 159 ? -11.367 8.195 0.879 1 98.69 159 THR B O 1
ATOM 2611 N N . PRO B 1 160 ? -10.266 6.262 0.664 1 98.69 160 PRO B N 1
ATOM 2612 C CA . PRO B 1 160 ? -9.258 6.777 1.598 1 98.69 160 PRO B CA 1
ATOM 2613 C C . PRO B 1 160 ? -8.469 7.953 1.024 1 98.69 160 PRO B C 1
ATOM 2615 O O . PRO B 1 160 ? -8.039 8.836 1.771 1 98.69 160 PRO B O 1
ATOM 2618 N N . VAL B 1 161 ? -8.305 8.023 -0.287 1 98.69 161 VAL B N 1
ATOM 2619 C CA . VAL B 1 161 ? -7.602 9.148 -0.891 1 98.69 161 VAL B CA 1
ATOM 2620 C C . VAL B 1 161 ? -8.406 10.43 -0.691 1 98.69 161 VAL B C 1
ATOM 2622 O O . VAL B 1 161 ? -7.852 11.469 -0.333 1 98.69 161 VAL B O 1
ATOM 2625 N N . ILE B 1 162 ? -9.719 10.328 -0.924 1 98.75 162 ILE B N 1
ATOM 2626 C CA . ILE B 1 162 ? -10.578 11.484 -0.689 1 98.75 162 ILE B CA 1
ATOM 2627 C C . ILE B 1 162 ? -10.547 11.852 0.792 1 98.75 162 ILE B C 1
ATOM 2629 O O . ILE B 1 162 ? -10.383 13.023 1.142 1 98.75 162 ILE B O 1
ATOM 2633 N N . ALA B 1 163 ? -10.703 10.891 1.65 1 98.81 163 ALA B N 1
ATOM 2634 C CA . ALA B 1 163 ? -10.711 11.133 3.092 1 98.81 163 ALA B CA 1
ATOM 2635 C C . ALA B 1 163 ? -9.414 11.805 3.541 1 98.81 163 ALA B C 1
ATOM 2637 O O . ALA B 1 163 ? -9.453 12.859 4.18 1 98.81 163 ALA B O 1
ATOM 2638 N N . GLY B 1 164 ? -8.281 11.164 3.244 1 98.62 164 GLY B N 1
ATOM 2639 C CA . GLY B 1 164 ? -6.996 11.719 3.639 1 98.62 164 GLY B CA 1
ATOM 2640 C C . GLY B 1 164 ? -6.727 13.086 3.047 1 98.62 164 GLY B C 1
ATOM 2641 O O . GLY B 1 164 ? -6.18 13.961 3.721 1 98.62 164 GLY B O 1
ATOM 2642 N N . GLY B 1 165 ? -7.074 13.234 1.784 1 98.25 165 GLY B N 1
ATOM 2643 C CA . GLY B 1 165 ? -6.871 14.516 1.128 1 98.25 165 GLY B CA 1
ATOM 2644 C C . GLY B 1 165 ? -7.652 15.648 1.771 1 98.25 165 GLY B C 1
ATOM 2645 O O . GLY B 1 165 ? -7.105 16.719 2.025 1 98.25 165 GLY B O 1
ATOM 2646 N N . LEU B 1 166 ? -8.938 15.453 2.025 1 97.94 166 LEU B N 1
ATOM 2647 C CA . LEU B 1 166 ? -9.766 16.469 2.662 1 97.94 166 LEU B CA 1
ATOM 2648 C C . LEU B 1 166 ? -9.266 16.781 4.07 1 97.94 166 LEU B C 1
ATOM 2650 O O . LEU B 1 166 ? -9.234 17.938 4.477 1 97.94 166 LEU B O 1
ATOM 2654 N N . ALA B 1 167 ? -8.93 15.75 4.762 1 97.31 167 ALA B N 1
ATOM 2655 C CA . ALA B 1 167 ? -8.445 15.938 6.125 1 97.31 167 ALA B CA 1
ATOM 2656 C C . ALA B 1 167 ? -7.113 16.688 6.133 1 97.31 167 ALA B C 1
ATOM 2658 O O . ALA B 1 167 ? -6.871 17.531 7.004 1 97.31 167 ALA B O 1
ATOM 2659 N N . LEU B 1 168 ? -6.262 16.297 5.219 1 96.19 168 LEU B N 1
ATOM 2660 C CA . LEU B 1 168 ? -4.984 16.984 5.113 1 96.19 168 LEU B CA 1
ATOM 2661 C C . LEU B 1 168 ? -5.191 18.469 4.797 1 96.19 168 LEU B C 1
ATOM 2663 O O . LEU B 1 168 ? -4.562 19.328 5.41 1 96.19 168 LEU B O 1
ATOM 2667 N N . TYR B 1 169 ? -6.051 18.766 3.883 1 94.56 169 TYR B N 1
ATOM 2668 C CA . TYR B 1 169 ? -6.395 20.156 3.566 1 94.56 169 TYR B CA 1
ATOM 2669 C C . TYR B 1 169 ? -6.887 20.891 4.805 1 94.56 169 TYR B C 1
ATOM 2671 O O . TYR B 1 169 ? -6.48 22.031 5.066 1 94.56 169 TYR B O 1
ATOM 2679 N N . ASN B 1 170 ? -7.777 20.281 5.473 1 93.06 170 ASN B N 1
ATOM 2680 C CA . ASN B 1 170 ? -8.328 20.859 6.695 1 93.06 170 ASN B CA 1
ATOM 2681 C C . ASN B 1 170 ? -7.242 21.109 7.734 1 93.06 170 ASN B C 1
ATOM 2683 O O . ASN B 1 170 ? -7.238 22.156 8.398 1 93.06 170 ASN B O 1
ATOM 2687 N N . LEU B 1 171 ? -6.398 20.156 7.855 1 88.06 171 LEU B N 1
ATOM 2688 C CA . LEU B 1 171 ? -5.312 20.234 8.828 1 88.06 171 LEU B CA 1
ATOM 2689 C C . LEU B 1 171 ? -4.363 21.391 8.492 1 88.06 171 LEU B C 1
ATOM 2691 O O . LEU B 1 171 ? -3.873 22.078 9.391 1 88.06 171 LEU B O 1
ATOM 2695 N N . LEU B 1 172 ? -4.098 21.609 7.23 1 85.88 172 LEU B N 1
ATOM 2696 C CA . LEU B 1 172 ? -3.195 22.672 6.789 1 85.88 172 LEU B CA 1
ATOM 2697 C C . LEU B 1 172 ? -3.828 24.031 6.996 1 85.88 172 LEU B C 1
ATOM 2699 O O . LEU B 1 172 ? -3.127 25.047 7.035 1 85.88 172 LEU B O 1
ATOM 2703 N N . SER B 1 173 ? -5.125 24.062 7.133 1 79.19 173 SER B N 1
ATOM 2704 C CA . SER B 1 173 ? -5.84 25.328 7.34 1 79.19 173 SER B CA 1
ATOM 2705 C C . SER B 1 173 ? -5.926 25.672 8.82 1 79.19 173 SER B C 1
ATOM 2707 O O . SER B 1 173 ? -6.379 26.766 9.18 1 79.19 173 SER B O 1
ATOM 2709 N N . MET B 1 174 ? -5.684 24.703 9.641 1 73.44 174 MET B N 1
ATOM 2710 C CA . MET B 1 174 ? -5.746 24.938 11.078 1 73.44 174 MET B CA 1
ATOM 2711 C C . MET B 1 174 ? -4.531 25.719 11.562 1 73.44 174 MET B C 1
ATOM 2713 O O . MET B 1 174 ? -4.633 26.516 12.492 1 73.44 174 MET B O 1
#

Foldseek 3Di:
DVLLVVLLVLLVLLLVLLVVLLVLLCCVLPPVLCVLCPPADAPPDPCLLVSLLVQLVCLCVSCVCVVVPSLVSLVSSLVSLLVSLVSQVVCPPVRLFHSVLSVLLNVLSVVLNCCCVPPQVVLSVLSNCSNPNDDSVSSNCSSVSSNVNSVSSVSSNVSSVSSSVSSVVRSVRD/DVLLVVLLVLLVLLLVLLVVLLVLLCCVLPPVLCVLCPPADAPPDPCLLVSLLVQLVCLCVSCVCVVVPSLVSLVSSLVSLLVSLVSQVVCPPVRLFHSVLSVLLNVLSVVLNCCCVPPQVVLSVLSNCSNPNDDSVSSNCSSVSSNVNSVSSVSSNVSSVSSSVSSVVRSVRD

Solvent-accessible surface area (backbone atoms only — not comparable to full-atom values): 16504 Å² total; per-residue (Å²): 117,67,70,53,49,54,37,48,50,40,42,50,51,28,33,45,38,17,24,23,44,23,17,32,30,48,37,43,42,62,15,40,51,51,25,76,49,51,88,60,57,53,74,92,44,91,58,19,64,61,51,30,24,48,48,9,60,20,40,54,38,57,43,51,53,39,62,70,49,52,46,52,42,39,50,50,24,21,54,31,22,40,47,35,12,51,55,36,53,71,49,51,90,74,39,64,50,59,30,64,43,23,42,51,21,13,50,27,29,46,47,40,53,49,45,43,61,67,60,42,41,60,50,51,52,55,43,40,30,31,43,81,70,49,50,73,74,57,46,60,38,40,68,59,52,52,50,49,48,35,57,60,40,48,54,45,25,50,28,24,45,52,19,22,50,41,37,48,52,39,56,74,56,88,117,69,70,54,50,55,37,47,50,41,43,52,51,27,31,45,37,17,24,22,44,23,15,32,32,49,38,43,43,63,16,40,50,51,26,76,48,52,89,60,58,54,73,90,42,91,59,20,65,61,52,30,23,47,49,10,60,20,42,53,38,57,44,50,53,38,62,69,51,52,46,53,40,38,51,50,24,20,54,31,22,41,48,36,13,48,55,36,52,70,49,50,90,76,37,63,50,60,29,63,42,24,42,51,22,14,50,27,30,47,47,42,52,50,46,43,62,67,62,43,41,60,50,51,52,54,42,41,30,30,42,81,70,48,50,73,74,56,46,61,39,40,68,58,50,53,51,48,48,37,57,59,39,48,54,44,26,49,27,24,45,53,18,22,50,42,39,48,54,38,58,74,56,90

Nearest PDB structures (foldseek):
  7x8v-assembly5_E  TM=6.168E-01  e=2.083E-01  Oryza sativa Japonica Group
  6m97-assembly1_A  TM=2.952E-01  e=6.004E-01  Salmo salar
  8k6n-assembly1_E  TM=4.812E-01  e=5.727E+00  Homo sapiens
  3o1h-assembly1_A  TM=2.235E-01  e=8.667E+00  Vibrio parahaemolyticus
  7x8v-assembly5_E  TM=6.173E-01  e=2.083E-01  Oryza sativa Japonica Group

InterPro domains:
  IPR013901 Anthrone oxygenase [PF08592] (59-165)

Sequence (348 aa):
MSDSLIVKSVAGTCITFSFILAGNAITQSYMTVPSLLVDFPPPGSPDHKTRARLLGRQWPLCWTVGNQFFRPISTLGFLGYAYAGFSVYREGMLARSDWKLFGVAAIMHLTTILHSALNMQPLNDKLEALAERAREKDLDEAETVANRWASWNRLRLVTPVIAGGLALYNLLSMMSDSLIVKSVAGTCITFSFILAGNAITQSYMTVPSLLVDFPPPGSPDHKTRARLLGRQWPLCWTVGNQFFRPISTLGFLGYAYAGFSVYREGMLARSDWKLFGVAAIMHLTTILHSALNMQPLNDKLEALAERAREKDLDEAETVANRWASWNRLRLVTPVIAGGLALYNLLSM

Organism: Leptosphaeria maculans (strain JN3 / isolate v23.1.3 / race Av1-4-5-6-7-8) (NCBI:txid985895)

Secondary structure (DSSP, 8-state):
-HHHHHHHHHHHHHHHHHHHHHHHHHHIIIIIHHHHTTTPPPTTSTTHHHHHHHHHHHHHHHHHHIIIIIHHHHHHHHHHHHHHHHHHHHHGGG-SS-HHHHHHHHHHHHHHHHHIIIIIHHHHHHHHHTTTT--HHHHTTHHHHHHHHHHHTHHHHHHHHHHHHHHHHHHHT-/-HHHHHHHHHHHHHHHHHHHHHHHHHHIIIIIHHHHTTTPPPTTSTTHHHHHHHHHHHHHHHHHHIIIIIHHHHHHHHHHHHHHHHHHHHHGGG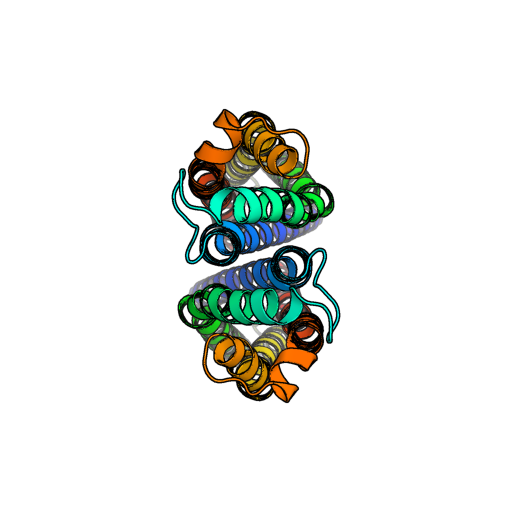-SS-HHHHHHHHHHHHHHHHHIIIIIHHHHHHHHHTTTT--HHHHTTHHHHHHHHHHHTHHHHHHHHHHHHHHHHHHHH-

Radius of gyration: 22.14 Å; Cα contacts (8 Å, |Δi|>4): 503; chains: 2; bounding box: 42×67×45 Å

pLDDT: mean 94.07, std 7.72, range [43.03, 98.81]